Protein AF-A0A378NRQ8-F1 (afdb_monomer_lite)

Foldseek 3Di:
DQDDPVSLVVLVVLLPDDPPDQLPDDDPDDDPVSVVVNVVVVVVVVVSVVVNVVSVVVNVVNVVVVVVVVVVVVVVVVVVVVVVVVVVVVVVVPDPDPPDPDPDDFDPDFDADPVRHTDFTWDQDPNDTDGDDDPPDDWAWDAKDKDWPADWPDWDCGPQVNVVHDIDTDHDDPDDDQQFIKMKMKIFTPDKDKDFAAADDDDQKDWPWKWFQAPVRDTDTDDHPDGHDIGTGGTMMTIIGRNGDDDDDPVRVPPDDDVVVVVVVVVVVVVVVVVVVVVVVVVVVVVVVVVVVVVVVVVVVVVVVVVVVVVVVVVVVVPD

Radius of gyration: 52.32 Å; chains: 1; bounding box: 110×87×156 Å

Secondary structure (DSSP, 8-state):
---SHHHHHHHHHHHH-----PPS---SS--HHHHHHHHHHHHHHHHHHHHHHHHHHHHHHHHHHHHHHHHHHHHHHHHHHHHHHHHHHHHTTSS---------PPP----B-TTSPBPPPEEEETTEEEEPPP------EEEEEEEESS-EEEE-HHHHHHTT----EEE--SS--TT-EEEEEEEEEEEEEEEEE-----SS-EEEEEEEEETTS-EEE--TTSEEEEEEEEEEEEEEEE-------TTTTTSS-HHHHHHHHHHHHHHHHHHHHHHHHHHHHHHHHHHHHHHHHHHHHHHHHHHHHHHHHHHHHT--

Structure (mmCIF, N/CA/C/O backbone):
data_AF-A0A378NRQ8-F1
#
_entry.id   AF-A0A378NRQ8-F1
#
loop_
_atom_site.group_PDB
_atom_site.id
_atom_site.type_symbol
_atom_site.label_atom_id
_atom_site.label_alt_id
_atom_site.label_comp_id
_atom_site.label_asym_id
_atom_site.label_entity_id
_atom_site.label_seq_id
_atom_site.pdbx_PDB_ins_code
_atom_site.Cartn_x
_atom_site.Cartn_y
_atom_sit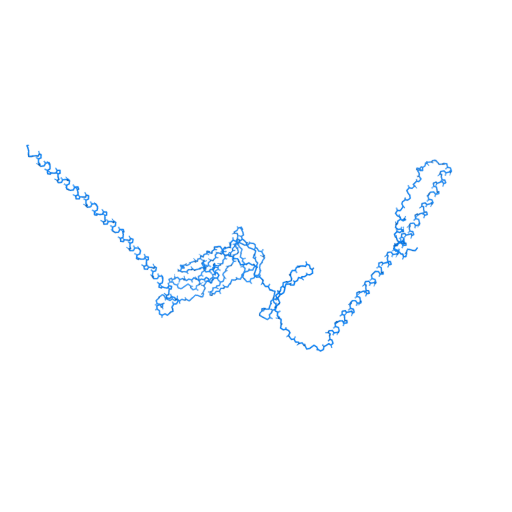e.Cartn_z
_atom_site.occupancy
_atom_site.B_iso_or_equiv
_atom_site.auth_seq_id
_atom_site.auth_comp_id
_atom_site.auth_asym_id
_atom_site.auth_atom_id
_atom_site.pdbx_PDB_model_num
ATOM 1 N N . MET A 1 1 ? -34.496 8.372 49.995 1.00 61.31 1 MET A N 1
ATOM 2 C CA . MET A 1 1 ? -34.261 7.345 48.962 1.00 61.31 1 MET A CA 1
ATOM 3 C C . MET A 1 1 ? -34.396 8.001 47.597 1.00 61.31 1 MET A C 1
ATOM 5 O O . MET A 1 1 ? -35.492 8.394 47.207 1.00 61.31 1 MET A O 1
ATOM 9 N N . ILE A 1 2 ? -33.259 8.240 46.949 1.00 72.69 2 ILE A N 1
ATOM 10 C CA . ILE A 1 2 ? -33.162 8.930 45.658 1.00 72.69 2 ILE A CA 1
ATOM 11 C C . ILE A 1 2 ? -33.489 7.915 44.562 1.00 72.69 2 ILE A C 1
ATOM 13 O O . ILE A 1 2 ? -32.762 6.940 44.399 1.00 72.69 2 ILE A O 1
ATOM 17 N N . ASN A 1 3 ? -34.605 8.123 43.859 1.00 67.19 3 ASN A N 1
ATOM 18 C CA . ASN A 1 3 ? -35.154 7.155 42.900 1.00 67.19 3 ASN A CA 1
ATOM 19 C C . ASN A 1 3 ? -35.335 7.737 41.485 1.00 67.19 3 ASN A C 1
ATOM 21 O O . ASN A 1 3 ? -35.713 7.008 40.573 1.00 67.19 3 ASN A O 1
ATOM 25 N N . THR A 1 4 ? -35.100 9.036 41.292 1.00 76.12 4 THR A N 1
ATOM 26 C CA . THR A 1 4 ? -35.289 9.744 40.017 1.00 76.12 4 THR A CA 1
ATOM 27 C C . THR A 1 4 ? -34.122 10.700 39.771 1.00 76.12 4 THR A C 1
ATOM 29 O O . THR A 1 4 ? -33.437 11.103 40.713 1.00 76.12 4 THR A O 1
ATOM 32 N N . ALA A 1 5 ? -33.914 11.092 38.511 1.00 74.25 5 ALA A N 1
ATOM 33 C CA . ALA A 1 5 ? -32.889 12.069 38.136 1.00 74.25 5 ALA A CA 1
ATOM 34 C C . ALA A 1 5 ? -33.111 13.437 38.810 1.00 74.25 5 ALA A C 1
ATOM 36 O O . ALA A 1 5 ? -32.172 14.016 39.339 1.00 74.25 5 ALA A O 1
ATOM 37 N N . ASN A 1 6 ? -34.362 13.895 38.908 1.00 76.31 6 ASN A N 1
ATOM 38 C CA . ASN A 1 6 ? -34.677 15.159 39.582 1.00 76.31 6 ASN A CA 1
ATOM 39 C C . ASN A 1 6 ? -34.298 15.117 41.074 1.00 76.31 6 ASN A C 1
ATOM 41 O O . ASN A 1 6 ? -33.676 16.046 41.580 1.00 76.31 6 ASN A O 1
ATOM 45 N N . ASN A 1 7 ? -34.570 14.000 41.760 1.00 80.81 7 ASN A N 1
ATOM 46 C CA . ASN A 1 7 ? -34.198 13.834 43.169 1.00 80.81 7 ASN A CA 1
ATOM 47 C C . ASN A 1 7 ? -32.670 13.765 43.364 1.00 80.81 7 ASN A C 1
ATOM 49 O O . ASN A 1 7 ? -32.170 14.051 44.451 1.00 80.81 7 ASN A O 1
ATOM 53 N N . PHE A 1 8 ? -31.928 13.343 42.338 1.00 81.94 8 PHE A N 1
ATOM 54 C CA . PHE A 1 8 ? -30.467 13.312 42.344 1.00 81.94 8 PHE A CA 1
ATOM 55 C C . PHE A 1 8 ? -29.883 14.728 42.239 1.00 81.94 8 PHE A C 1
ATOM 57 O O . PHE A 1 8 ? -29.002 15.086 43.022 1.00 81.94 8 PHE A O 1
ATOM 64 N N . ASP A 1 9 ? -30.420 15.555 41.342 1.00 82.69 9 ASP A N 1
ATOM 65 C CA . ASP A 1 9 ? -29.978 16.941 41.154 1.00 82.69 9 ASP A CA 1
ATOM 66 C C . ASP A 1 9 ? -30.295 17.822 42.373 1.00 82.69 9 ASP A C 1
ATOM 68 O O . ASP A 1 9 ? -29.458 18.618 42.815 1.00 82.69 9 ASP A O 1
ATOM 72 N N . GLU A 1 10 ? -31.467 17.627 42.981 1.00 83.50 10 GLU A N 1
ATOM 73 C CA . GLU A 1 10 ? -31.848 18.280 44.239 1.00 83.50 10 GLU A CA 1
ATOM 74 C C . GLU A 1 10 ? -30.893 17.904 45.381 1.00 83.50 10 GLU A C 1
ATOM 76 O O . GLU A 1 10 ? -30.402 18.774 46.103 1.00 83.50 10 GLU A O 1
ATOM 81 N N . ALA A 1 11 ? -30.553 16.617 45.505 1.00 81.75 11 ALA A N 1
ATOM 82 C CA . ALA A 1 11 ? -29.614 16.134 46.513 1.00 81.75 11 ALA A CA 1
ATOM 83 C C . ALA A 1 11 ? -28.192 16.687 46.311 1.00 81.75 11 ALA A C 1
ATOM 85 O O . ALA A 1 11 ? -27.533 17.064 47.281 1.00 81.75 11 ALA A O 1
ATOM 86 N N . ILE A 1 12 ? -27.721 16.796 45.065 1.00 83.31 12 ILE A N 1
ATOM 87 C CA . ILE A 1 12 ? -26.437 17.445 44.756 1.00 83.31 12 ILE A CA 1
ATOM 88 C C . ILE A 1 12 ? -26.465 18.927 45.132 1.00 83.31 12 ILE A C 1
ATOM 90 O O . ILE A 1 12 ? -25.477 19.443 45.659 1.00 83.31 12 ILE A O 1
ATOM 94 N N . THR A 1 13 ? -27.575 19.613 44.870 1.00 85.75 13 THR A N 1
ATOM 95 C CA . THR A 1 13 ? -27.735 21.035 45.200 1.00 85.75 13 THR A CA 1
ATOM 96 C C . THR A 1 13 ? -27.678 21.247 46.713 1.00 85.75 13 THR A C 1
ATOM 98 O O . THR A 1 13 ? -26.864 22.038 47.186 1.00 85.75 13 THR A O 1
ATOM 101 N N . TYR A 1 14 ? -28.407 20.436 47.483 1.00 84.25 14 TYR A N 1
ATOM 102 C CA . TYR A 1 14 ? -28.354 20.452 48.949 1.00 84.25 14 TYR A CA 1
ATOM 103 C C . TYR A 1 14 ? -26.942 20.182 49.505 1.00 84.25 14 TYR A C 1
ATOM 105 O O . TYR A 1 14 ? -26.505 20.812 50.471 1.00 84.25 14 TYR A O 1
ATOM 113 N N . LEU A 1 15 ? -26.178 19.266 48.895 1.00 82.50 15 LEU A N 1
ATOM 114 C CA . LEU A 1 15 ? -24.794 19.013 49.312 1.00 82.50 15 LEU A CA 1
ATOM 115 C C . LEU A 1 15 ? -23.876 20.216 49.060 1.00 82.50 15 LEU A C 1
ATOM 117 O O . LEU A 1 15 ? -23.009 20.492 49.898 1.00 82.50 15 LEU A O 1
ATOM 121 N N . LYS A 1 16 ? -24.080 20.932 47.947 1.00 83.31 16 LYS A N 1
ATOM 122 C CA . LYS A 1 16 ? -23.299 22.117 47.556 1.00 83.31 16 LYS A CA 1
ATOM 123 C C . LYS A 1 16 ? -23.580 23.337 48.428 1.00 83.31 16 LYS A C 1
ATOM 125 O O . LYS A 1 16 ? -22.669 24.143 48.623 1.00 83.31 16 LYS A O 1
ATOM 130 N N . ASP A 1 17 ? -24.785 23.459 48.978 1.00 81.56 17 ASP A N 1
ATOM 131 C CA . ASP A 1 17 ? -25.131 24.568 49.863 1.00 81.56 17 ASP A CA 1
ATOM 132 C C . ASP A 1 17 ? -24.253 24.544 51.122 1.00 81.56 17 ASP A C 1
ATOM 134 O O . ASP A 1 17 ? -24.315 23.642 51.964 1.00 81.56 17 ASP A O 1
ATOM 138 N N . SER A 1 18 ? -23.367 25.534 51.237 1.00 62.03 18 SER A N 1
ATOM 139 C CA . SER A 1 18 ? -22.426 25.662 52.348 1.00 62.03 18 SER A CA 1
ATOM 140 C C . SER A 1 18 ? -23.024 26.546 53.438 1.00 62.03 18 SER A C 1
ATOM 142 O O . SER A 1 18 ? -23.284 27.732 53.242 1.00 62.03 18 SER A O 1
ATOM 144 N N . ASN A 1 19 ? -23.234 25.973 54.625 1.00 63.28 19 ASN A N 1
ATOM 145 C CA . ASN A 1 19 ? -23.690 26.734 55.782 1.00 63.28 19 ASN A CA 1
ATOM 146 C C . ASN A 1 19 ? -22.481 27.425 56.445 1.00 63.28 19 ASN A C 1
ATOM 148 O O . ASN A 1 19 ? -21.875 26.909 57.384 1.00 63.28 19 ASN A O 1
ATOM 152 N N . ASN A 1 20 ? -22.085 28.584 55.907 1.00 56.78 20 ASN A N 1
ATOM 153 C CA . ASN A 1 20 ? -20.844 29.295 56.263 1.00 56.78 20 ASN A CA 1
ATOM 154 C C . ASN A 1 20 ? -20.896 30.097 57.577 1.00 56.78 20 ASN A C 1
ATOM 156 O O . ASN A 1 20 ? -19.985 30.871 57.867 1.00 56.78 20 ASN A O 1
ATOM 160 N N . LYS A 1 21 ? -21.925 29.924 58.410 1.00 57.69 21 LYS A N 1
ATOM 161 C CA . LYS A 1 21 ? -21.986 30.591 59.717 1.00 57.69 21 LYS A CA 1
ATOM 162 C C . LYS A 1 21 ? -21.135 29.825 60.726 1.00 57.69 21 LYS A C 1
ATOM 164 O O . LYS A 1 21 ? -21.585 28.869 61.352 1.00 57.69 21 LYS A O 1
ATOM 169 N N . TYR A 1 22 ? -19.860 30.179 60.846 1.00 56.47 22 TYR A N 1
ATOM 170 C CA . TYR A 1 22 ? -19.060 29.801 62.012 1.00 56.47 22 TYR A CA 1
ATOM 171 C C . TYR A 1 22 ? -19.410 30.723 63.178 1.00 56.47 22 TYR A C 1
ATOM 173 O O . TYR A 1 22 ? -19.619 31.913 62.941 1.00 56.47 22 TYR A O 1
ATOM 181 N N . PRO A 1 23 ? -19.505 30.207 64.417 1.00 57.88 23 PRO A N 1
ATOM 182 C CA . PRO A 1 23 ? -19.556 31.094 65.565 1.00 57.88 23 PRO A CA 1
ATOM 183 C C . PRO A 1 23 ? -18.301 31.972 65.524 1.00 57.88 23 PRO A C 1
ATOM 185 O O . PRO A 1 23 ? -17.183 31.470 65.368 1.00 57.88 23 PRO A O 1
ATOM 188 N N . ASN A 1 24 ? -18.503 33.288 65.573 1.00 57.09 24 ASN A N 1
ATOM 189 C CA . ASN A 1 24 ? -17.411 34.246 65.649 1.00 57.09 24 ASN A CA 1
ATOM 190 C C . ASN A 1 24 ? -16.616 33.953 66.927 1.00 57.09 24 ASN A C 1
ATOM 192 O O . ASN A 1 24 ? -17.192 33.959 68.007 1.00 57.09 24 ASN A O 1
ATOM 196 N N . THR A 1 25 ? -15.321 33.663 66.763 1.00 60.59 25 THR A N 1
ATOM 197 C CA . THR A 1 25 ? -14.261 33.646 67.791 1.00 60.59 25 THR A CA 1
ATOM 198 C C . THR A 1 25 ? -14.688 33.200 69.196 1.00 60.59 25 THR A C 1
ATOM 200 O O . THR A 1 25 ? -15.165 34.004 69.993 1.00 60.59 25 THR A O 1
ATOM 203 N N . LEU A 1 26 ? -14.418 31.935 69.531 1.00 62.94 26 LEU A N 1
ATOM 204 C CA . LEU A 1 26 ? -14.465 31.436 70.910 1.00 62.94 26 LEU A CA 1
ATOM 205 C C . LEU A 1 26 ? -13.493 32.253 71.780 1.00 62.94 26 LEU A C 1
ATOM 207 O O . LEU A 1 26 ? -12.286 32.243 71.537 1.00 62.94 26 LEU A O 1
ATOM 211 N N . THR A 1 27 ? -14.008 32.976 72.771 1.00 68.00 27 THR A N 1
ATOM 212 C CA . THR A 1 27 ? -13.202 33.734 73.740 1.00 68.00 27 THR A CA 1
ATOM 213 C C . THR A 1 27 ? -12.866 32.866 74.957 1.00 68.00 27 THR A C 1
ATOM 215 O O . THR A 1 27 ? -13.655 32.008 75.341 1.00 68.00 27 THR A O 1
ATOM 218 N N . GLU A 1 28 ? -11.720 33.096 75.618 1.00 67.56 28 GLU A N 1
ATOM 219 C CA . GLU A 1 28 ? -11.302 32.335 76.822 1.00 67.56 28 GLU A CA 1
ATOM 220 C C . GLU A 1 28 ? -12.311 32.403 77.984 1.00 67.56 28 GLU A C 1
ATOM 222 O O . GLU A 1 28 ? -12.313 31.546 78.867 1.00 67.56 28 GLU A O 1
ATOM 227 N N . LYS A 1 29 ? -13.176 33.422 77.996 1.00 70.88 29 LYS A N 1
ATOM 228 C CA . LYS A 1 29 ? -14.312 33.548 78.912 1.00 70.88 29 LYS A CA 1
ATOM 229 C C . LYS A 1 29 ? -15.548 33.930 78.107 1.00 70.88 29 LYS A C 1
ATOM 231 O O . LYS A 1 29 ? -15.498 34.879 77.324 1.00 70.88 29 LYS A O 1
ATOM 236 N N . MET A 1 30 ? -16.634 33.193 78.307 1.00 77.19 30 MET A N 1
ATOM 237 C CA . MET A 1 30 ? -17.924 33.396 77.645 1.00 77.19 30 MET A CA 1
ATOM 238 C C . MET A 1 30 ? -19.009 33.553 78.708 1.00 77.19 30 MET A C 1
ATOM 240 O O . MET A 1 30 ? -18.924 32.942 79.776 1.00 77.19 30 MET A O 1
ATOM 244 N N . ASP A 1 31 ? -20.022 34.366 78.425 1.00 82.12 31 ASP A N 1
ATOM 245 C CA . ASP A 1 31 ? -21.246 34.354 79.216 1.00 82.12 31 ASP A CA 1
ATOM 246 C C . ASP A 1 31 ? -22.087 33.111 78.872 1.00 82.12 31 ASP A C 1
ATOM 248 O O . ASP A 1 31 ? -21.918 32.471 77.828 1.00 82.12 31 ASP A O 1
ATOM 252 N N . SER A 1 32 ? -22.996 32.737 79.773 1.00 83.56 32 SER A N 1
ATOM 253 C CA . SER A 1 32 ? -23.811 31.528 79.605 1.00 83.56 32 SER A CA 1
ATOM 254 C C . SER A 1 32 ? -24.644 31.553 78.318 1.00 83.56 32 SER A C 1
ATOM 256 O O . SER A 1 32 ? -24.880 30.506 77.721 1.00 83.56 32 SER A O 1
ATOM 258 N N . ASN A 1 33 ? -25.062 32.740 77.866 1.00 83.62 33 ASN A N 1
ATOM 259 C CA . ASN A 1 33 ? -25.841 32.899 76.640 1.00 83.62 33 ASN A CA 1
ATOM 260 C C . ASN A 1 33 ? -24.996 32.603 75.395 1.00 83.62 33 ASN A C 1
ATOM 262 O O . ASN A 1 33 ? -25.388 31.746 74.603 1.00 83.62 33 ASN A O 1
ATOM 266 N N . SER A 1 34 ? -23.810 33.209 75.260 1.00 80.00 34 SER A N 1
ATOM 267 C CA . SER A 1 34 ? -22.928 32.955 74.111 1.00 80.00 34 SER A CA 1
ATOM 268 C C . SER A 1 34 ? -22.440 31.508 74.072 1.00 80.00 34 SER A C 1
ATOM 270 O O . SER A 1 34 ? -22.265 30.935 72.993 1.00 80.00 34 SER A O 1
ATOM 272 N N . PHE A 1 35 ? -22.231 30.891 75.241 1.00 82.19 35 PHE A N 1
ATOM 273 C CA . PHE A 1 35 ? -21.878 29.474 75.328 1.00 82.19 35 PHE A CA 1
ATOM 274 C C . PHE A 1 35 ? -23.010 28.576 74.808 1.00 82.19 35 PHE A C 1
ATOM 276 O O . PHE A 1 35 ? -22.774 27.722 73.952 1.00 82.19 35 PHE A O 1
ATOM 283 N N . ASN A 1 36 ? -24.247 28.806 75.260 1.00 84.12 36 ASN A N 1
ATOM 284 C CA . ASN A 1 36 ? -25.412 28.039 74.814 1.00 84.12 36 ASN A CA 1
ATOM 285 C C . ASN A 1 36 ? -25.676 28.209 73.309 1.00 84.12 36 ASN A C 1
ATOM 287 O O . ASN A 1 36 ? -25.964 27.230 72.621 1.00 84.12 36 ASN A O 1
ATOM 291 N N . GLU A 1 37 ? -25.533 29.425 72.777 1.00 83.50 37 GLU A N 1
ATOM 292 C CA . GLU A 1 37 ? -25.664 29.689 71.339 1.00 83.50 37 GLU A CA 1
ATOM 293 C C . GLU A 1 37 ? -24.581 28.983 70.517 1.00 83.50 37 GLU A C 1
ATOM 295 O O . GLU A 1 37 ? -24.871 28.398 69.468 1.00 83.50 37 GLU A O 1
ATOM 300 N N . SER A 1 38 ? -23.341 28.978 71.011 1.00 81.75 38 SER A N 1
ATOM 301 C CA . SER A 1 38 ? -22.235 28.266 70.366 1.00 81.75 38 SER A CA 1
ATOM 302 C C . SER A 1 38 ? -22.474 26.761 70.360 1.00 81.75 38 SER A C 1
ATOM 304 O O . SER A 1 38 ? -22.291 26.120 69.326 1.00 81.75 38 SER A O 1
ATOM 306 N N . MET A 1 39 ? -22.947 26.198 71.476 1.00 83.25 39 MET A N 1
ATOM 307 C CA . MET A 1 39 ? -23.231 24.768 71.572 1.00 83.25 39 MET A CA 1
ATOM 308 C C . MET A 1 39 ? -24.393 24.353 70.664 1.00 83.25 39 MET A C 1
ATOM 310 O O . MET A 1 39 ? -24.272 23.370 69.935 1.00 83.25 39 MET A O 1
ATOM 314 N N . LYS A 1 40 ? -25.468 25.148 70.616 1.00 85.00 40 LYS A N 1
ATOM 315 C CA . LYS A 1 40 ? -26.583 24.934 69.683 1.00 85.00 40 LYS A CA 1
ATOM 316 C C . LYS A 1 40 ? -26.123 24.997 68.224 1.00 85.00 40 LYS A C 1
ATOM 318 O O . LYS A 1 40 ? -26.493 24.155 67.416 1.00 85.00 40 LYS A O 1
ATOM 323 N N . THR A 1 41 ? -25.247 25.948 67.897 1.00 82.81 41 THR A N 1
ATOM 324 C CA . THR A 1 41 ? -24.663 26.058 66.550 1.00 82.81 41 THR A CA 1
ATOM 325 C C . THR A 1 41 ? -23.814 24.834 66.195 1.00 82.81 41 THR A C 1
ATOM 327 O O . THR A 1 41 ? -23.826 24.385 65.048 1.00 82.81 41 THR A O 1
ATOM 330 N N . ILE A 1 42 ? -23.063 24.285 67.155 1.00 83.31 42 ILE A N 1
ATOM 331 C CA . ILE A 1 42 ? -22.292 23.048 66.966 1.00 83.31 42 ILE A CA 1
ATOM 332 C C . ILE A 1 42 ? -23.236 21.863 66.733 1.00 83.31 42 ILE A C 1
ATOM 334 O O . ILE A 1 42 ? -23.008 21.091 65.803 1.00 83.31 42 ILE A O 1
ATOM 338 N N . GLU A 1 43 ? -24.302 21.738 67.524 1.00 85.50 43 GLU A N 1
ATOM 339 C CA . GLU A 1 43 ? -25.311 20.684 67.380 1.00 85.50 43 GLU A CA 1
ATOM 340 C C . GLU A 1 43 ? -25.989 20.727 66.002 1.00 85.50 43 GLU A C 1
ATOM 342 O O . GLU A 1 43 ? -25.996 19.723 65.287 1.00 85.50 43 GLU A O 1
ATOM 347 N N . ASP A 1 44 ? -26.458 21.900 65.572 1.00 85.69 44 ASP A N 1
ATOM 348 C CA . ASP A 1 44 ? -27.084 22.092 64.258 1.00 85.69 44 ASP A CA 1
ATOM 349 C C . ASP A 1 44 ? -26.130 21.713 63.111 1.00 85.69 44 ASP A C 1
ATOM 351 O O . ASP A 1 44 ? -26.536 21.109 62.114 1.00 85.69 44 ASP A O 1
ATOM 355 N N . LYS A 1 45 ? -24.833 22.018 63.255 1.00 82.56 45 LYS A N 1
ATOM 356 C CA . LYS A 1 45 ? -23.806 21.639 62.272 1.00 82.56 45 LYS A CA 1
ATOM 357 C C . LYS A 1 45 ? -23.534 20.145 62.245 1.00 82.56 45 LYS A C 1
ATOM 359 O O . LYS A 1 45 ? -23.365 19.594 61.158 1.00 82.56 45 LYS A O 1
ATOM 364 N N . LEU A 1 46 ? -23.472 19.498 63.406 1.00 85.31 46 LEU A N 1
ATOM 365 C CA . LEU A 1 46 ? -23.305 18.049 63.482 1.00 85.31 46 LEU A CA 1
ATOM 366 C C . LEU A 1 46 ? -24.505 17.347 62.842 1.00 85.31 46 LEU A C 1
ATOM 368 O O . LEU A 1 46 ? -24.308 16.463 62.013 1.00 85.31 46 LEU A O 1
ATOM 372 N N . ASN A 1 47 ? -25.727 17.798 63.130 1.00 87.38 47 ASN A N 1
ATOM 373 C CA . ASN A 1 47 ? -26.942 17.272 62.508 1.00 87.38 47 ASN A CA 1
ATOM 374 C C . ASN A 1 47 ? -26.929 17.452 60.982 1.00 87.38 47 ASN A C 1
ATOM 376 O O . ASN A 1 47 ? -27.157 16.488 60.251 1.00 87.38 47 ASN A O 1
ATOM 380 N N . ASN A 1 48 ? -26.565 18.642 60.490 1.00 86.00 48 ASN A N 1
ATOM 381 C CA . ASN A 1 48 ? -26.418 18.886 59.052 1.00 86.00 48 ASN A CA 1
ATOM 382 C C . ASN A 1 48 ? -25.359 17.964 58.419 1.00 86.00 48 ASN A C 1
ATOM 384 O O . ASN A 1 48 ? -25.582 17.400 57.349 1.00 86.00 48 ASN A O 1
ATOM 388 N N . LEU A 1 49 ? -24.223 17.758 59.094 1.00 85.69 49 LEU A N 1
ATOM 389 C CA . LEU A 1 49 ? -23.178 16.850 58.625 1.00 85.69 49 LEU A CA 1
ATOM 390 C C . LEU A 1 49 ? -23.694 15.409 58.515 1.00 85.69 49 LEU A C 1
ATOM 392 O O . LEU A 1 49 ? -23.461 14.762 57.494 1.00 85.69 49 LEU A O 1
ATOM 396 N N . TYR A 1 50 ? -24.424 14.918 59.520 1.00 89.00 50 TYR A N 1
ATOM 397 C CA . TYR A 1 50 ? -25.030 13.585 59.480 1.00 89.00 50 TYR A CA 1
ATOM 398 C C . TYR A 1 50 ? -26.030 13.438 58.327 1.00 89.00 50 TYR A C 1
ATOM 400 O O . TYR A 1 50 ? -26.005 12.428 57.619 1.00 89.00 50 TYR A O 1
ATOM 408 N N . GLU A 1 51 ? -26.870 14.446 58.084 1.00 86.50 51 GLU A N 1
ATOM 409 C CA . GLU A 1 51 ? -27.794 14.447 56.945 1.00 86.50 51 GLU A CA 1
ATOM 410 C C . GLU A 1 51 ? -27.053 14.417 55.604 1.00 86.50 51 GLU A C 1
ATOM 412 O O . GLU A 1 51 ? -27.389 13.614 54.729 1.00 86.50 51 GLU A O 1
ATOM 417 N N . LYS A 1 52 ? -25.996 15.223 55.448 1.00 87.06 52 LYS A N 1
ATOM 418 C CA . LYS A 1 52 ? -25.172 15.234 54.231 1.00 87.06 52 LYS A CA 1
ATOM 419 C C . LYS A 1 52 ? -24.462 13.902 53.991 1.00 87.06 52 LYS A C 1
ATOM 421 O O . LYS A 1 52 ? -24.417 13.445 52.847 1.00 87.06 52 LYS A O 1
ATOM 426 N N . ILE A 1 53 ? -23.948 13.252 55.037 1.00 88.88 53 ILE A N 1
ATOM 427 C CA . ILE A 1 53 ? -23.355 11.907 54.931 1.00 88.88 53 ILE A CA 1
ATOM 428 C C . ILE A 1 53 ? -24.407 10.917 54.423 1.00 88.88 53 ILE A C 1
ATOM 430 O O . ILE A 1 53 ? -24.178 10.243 53.419 1.00 88.88 53 ILE A O 1
ATOM 434 N N . ARG A 1 54 ? -25.593 10.901 55.041 1.00 88.25 54 ARG A N 1
ATOM 435 C CA . ARG A 1 54 ? -26.694 10.015 54.642 1.00 88.25 54 ARG A CA 1
ATOM 436 C C . ARG A 1 54 ? -27.118 10.226 53.185 1.00 88.25 54 ARG A C 1
ATOM 438 O O . ARG A 1 54 ? -27.307 9.259 52.452 1.00 88.25 54 ARG A O 1
ATOM 445 N N . ILE A 1 55 ? -27.252 11.478 52.747 1.00 88.88 55 ILE A N 1
ATOM 446 C CA . ILE A 1 55 ? -27.605 11.807 51.356 1.00 88.88 55 ILE A CA 1
ATOM 447 C C . ILE A 1 55 ? -26.503 11.357 50.391 1.00 88.88 55 ILE A C 1
ATOM 449 O O . ILE A 1 55 ? -26.799 10.828 49.321 1.00 88.88 55 ILE A O 1
ATOM 453 N N . THR A 1 56 ? -25.234 11.508 50.774 1.00 88.00 56 THR A N 1
ATOM 454 C CA . THR A 1 56 ? -24.092 11.058 49.964 1.00 88.00 56 THR A CA 1
ATOM 455 C C . THR A 1 56 ? -24.081 9.536 49.790 1.00 88.00 56 THR A C 1
ATOM 457 O O . THR A 1 56 ? -23.815 9.038 48.693 1.00 88.00 56 THR A O 1
ATOM 460 N N . GLU A 1 57 ? -24.412 8.780 50.837 1.00 89.12 57 GLU A N 1
ATOM 461 C CA . GLU A 1 57 ? -24.557 7.322 50.757 1.00 89.12 57 GLU A CA 1
ATOM 462 C C . GLU A 1 57 ? -25.708 6.907 49.828 1.00 89.12 57 GLU A C 1
ATOM 464 O O . GLU A 1 57 ? -25.530 6.031 48.973 1.00 89.12 57 GLU A O 1
ATOM 469 N N . ASP A 1 58 ? -26.860 7.577 49.939 1.00 88.06 58 ASP A N 1
ATOM 470 C CA . ASP A 1 58 ? -28.014 7.365 49.058 1.00 88.06 58 ASP A CA 1
ATOM 471 C C . ASP A 1 58 ? -27.663 7.670 47.586 1.00 88.06 58 ASP A C 1
ATOM 473 O O . ASP A 1 58 ? -28.010 6.885 46.697 1.00 88.06 58 ASP A O 1
ATOM 477 N N . LEU A 1 59 ? -26.923 8.755 47.316 1.00 89.00 59 LEU A N 1
ATOM 478 C CA . LEU A 1 59 ? -26.440 9.112 45.974 1.00 89.00 59 LEU A CA 1
ATOM 479 C C . LEU A 1 59 ? -25.505 8.044 45.402 1.00 89.00 59 LEU A C 1
ATOM 481 O O . LEU A 1 59 ? -25.670 7.619 44.258 1.00 89.00 59 LEU A O 1
ATOM 485 N N . ASN A 1 60 ? -24.545 7.570 46.199 1.00 89.25 60 ASN A N 1
ATOM 486 C CA . ASN A 1 60 ? -23.618 6.519 45.778 1.00 89.25 60 ASN A CA 1
ATOM 487 C C . ASN A 1 60 ? -24.372 5.230 45.411 1.00 89.25 60 ASN A C 1
ATOM 489 O O . ASN A 1 60 ? -24.100 4.602 44.382 1.00 89.25 60 ASN A O 1
ATOM 493 N N . LYS A 1 61 ? -25.369 4.854 46.219 1.00 90.00 61 LYS A N 1
ATOM 494 C CA . LYS A 1 61 ? -26.222 3.693 45.949 1.00 90.00 61 LYS A CA 1
ATOM 495 C C . LYS A 1 61 ? -27.021 3.859 44.654 1.00 90.00 61 LYS A C 1
ATOM 497 O O . LYS A 1 61 ? -27.058 2.925 43.851 1.00 90.00 61 LYS A O 1
ATOM 502 N N . TYR A 1 62 ? -27.614 5.031 44.427 1.00 89.81 62 TYR A N 1
ATOM 503 C CA . TYR A 1 62 ? -28.338 5.336 43.191 1.00 89.81 62 TYR A CA 1
ATOM 504 C C . TYR A 1 62 ? -27.426 5.252 41.958 1.00 89.81 62 TYR A C 1
ATOM 506 O O . TYR A 1 62 ? -27.757 4.541 41.010 1.00 89.81 62 TYR A O 1
ATOM 514 N N . CYS A 1 63 ? -26.243 5.878 41.994 1.00 88.44 63 CYS A N 1
ATOM 515 C CA . CYS A 1 63 ? -25.273 5.836 40.893 1.00 88.44 63 CYS A CA 1
ATOM 516 C C . CYS A 1 63 ? -24.881 4.405 40.513 1.00 88.44 63 CYS A C 1
ATOM 518 O O . CYS A 1 63 ? -24.882 4.051 39.333 1.00 88.44 63 CYS A O 1
ATOM 520 N N . LYS A 1 64 ? -24.571 3.563 41.507 1.00 91.81 64 LYS A N 1
ATOM 521 C CA . LYS A 1 64 ? -24.221 2.156 41.266 1.00 91.81 64 LYS A CA 1
ATOM 522 C C . LYS A 1 64 ? -25.358 1.402 40.585 1.00 91.81 64 LYS A C 1
ATOM 524 O O . LYS A 1 64 ? -25.119 0.708 39.600 1.00 91.81 64 LYS A O 1
ATOM 529 N N . ASN A 1 65 ? -26.583 1.564 41.081 1.00 91.44 65 ASN A N 1
ATOM 530 C CA . ASN A 1 65 ? -27.751 0.907 40.501 1.00 91.44 65 ASN A CA 1
ATOM 531 C C . ASN A 1 65 ? -28.006 1.374 39.065 1.00 91.44 65 ASN A C 1
ATOM 533 O O . ASN A 1 65 ? -28.184 0.538 38.183 1.00 91.44 65 ASN A O 1
ATOM 537 N N . TYR A 1 66 ? -27.939 2.682 38.816 1.00 90.69 66 TYR A N 1
ATOM 538 C CA . TYR A 1 66 ? -28.127 3.250 37.484 1.00 90.69 66 TYR A CA 1
ATOM 539 C C . TYR A 1 66 ? -27.112 2.696 36.474 1.00 90.69 66 TYR A C 1
ATOM 541 O O . TYR A 1 66 ? -27.492 2.255 35.391 1.00 90.69 66 TYR A O 1
ATOM 549 N N . ILE A 1 67 ? -25.825 2.644 36.838 1.00 92.19 67 ILE A N 1
ATOM 550 C CA . ILE A 1 67 ? -24.779 2.081 35.970 1.00 92.19 67 ILE A CA 1
ATOM 551 C C . ILE A 1 67 ? -25.053 0.600 35.675 1.00 92.19 67 ILE A C 1
ATOM 553 O O . ILE A 1 67 ? -24.962 0.178 34.521 1.00 92.19 67 ILE A O 1
ATOM 557 N N . ILE A 1 68 ? -25.422 -0.188 36.690 1.00 94.44 68 ILE A N 1
ATOM 558 C CA . ILE A 1 68 ? -25.744 -1.613 36.518 1.00 94.44 68 ILE A CA 1
ATOM 559 C C . ILE A 1 68 ? -26.932 -1.800 35.565 1.00 94.44 68 ILE A C 1
ATOM 561 O O . ILE A 1 68 ? -26.887 -2.676 34.699 1.00 94.44 68 ILE A O 1
ATOM 565 N N . GLU A 1 69 ? -27.983 -0.987 35.685 1.00 93.88 69 GLU A N 1
ATOM 566 C CA . GLU A 1 69 ? -29.129 -1.053 34.774 1.00 93.88 69 GLU A CA 1
ATOM 567 C C . GLU A 1 69 ? -28.750 -0.695 33.336 1.00 93.88 69 GLU A C 1
ATOM 569 O O . GLU A 1 69 ? -29.136 -1.411 32.410 1.00 93.88 69 GLU A O 1
ATOM 574 N N . GLN A 1 70 ? -27.933 0.343 33.135 1.00 93.69 70 GLN A N 1
ATOM 575 C CA . GLN A 1 70 ? -27.452 0.714 31.802 1.00 93.69 70 GLN A CA 1
ATOM 576 C C . GLN A 1 70 ? -26.623 -0.402 31.157 1.00 93.69 70 GLN A C 1
ATOM 578 O O . GLN A 1 70 ? -26.822 -0.717 29.981 1.00 93.69 70 GLN A O 1
ATOM 583 N N . ILE A 1 71 ? -25.743 -1.055 31.925 1.00 93.50 71 ILE A N 1
ATOM 584 C CA . ILE A 1 71 ? -24.967 -2.207 31.444 1.00 93.50 71 ILE A CA 1
ATOM 585 C C . ILE A 1 71 ? -25.905 -3.343 31.020 1.00 93.50 71 ILE A C 1
ATOM 587 O O . ILE A 1 71 ? -25.772 -3.857 29.910 1.00 93.50 71 ILE A O 1
ATOM 591 N N . ARG A 1 72 ? -26.898 -3.693 31.848 1.00 94.81 72 ARG A N 1
ATOM 592 C CA . ARG A 1 72 ? -27.871 -4.754 31.533 1.00 94.81 72 ARG A CA 1
ATOM 593 C C . ARG A 1 72 ? -28.696 -4.445 30.284 1.00 94.81 72 ARG A C 1
ATOM 595 O O . ARG A 1 72 ? -28.930 -5.335 29.468 1.00 94.81 72 ARG A O 1
ATOM 602 N N . LEU A 1 73 ? -29.121 -3.193 30.110 1.00 95.31 73 LEU A N 1
ATOM 603 C CA . LEU A 1 73 ? -29.841 -2.758 28.910 1.00 95.31 73 LEU A CA 1
ATOM 604 C C . LEU A 1 73 ? -28.976 -2.907 27.655 1.00 95.31 73 LEU A C 1
ATOM 606 O O . LEU A 1 73 ? -29.451 -3.425 26.643 1.00 95.31 73 LEU A O 1
ATOM 610 N N . LYS A 1 74 ? -27.702 -2.505 27.720 1.00 94.69 74 LYS A N 1
ATOM 611 C CA . LYS A 1 74 ? -26.764 -2.661 26.601 1.00 94.69 74 LYS A CA 1
ATOM 612 C C . LYS A 1 74 ? -26.478 -4.123 26.290 1.00 94.69 74 LYS A C 1
ATOM 614 O O . LYS A 1 74 ? -26.517 -4.503 25.124 1.00 94.69 74 LYS A O 1
ATOM 619 N N . GLU A 1 75 ? -26.269 -4.954 27.305 1.00 95.12 75 GLU A N 1
ATOM 620 C CA . GLU A 1 75 ? -26.078 -6.396 27.133 1.00 95.12 75 GLU A CA 1
ATOM 621 C C . GLU A 1 75 ? -27.279 -7.043 26.424 1.00 95.12 75 GLU A C 1
ATOM 623 O O . GLU A 1 75 ? -27.106 -7.825 25.486 1.00 95.12 75 GLU A O 1
ATOM 628 N N . LYS A 1 76 ? -28.504 -6.666 26.813 1.00 95.75 76 LYS A N 1
ATOM 629 C CA . LYS A 1 76 ? -29.729 -7.126 26.149 1.00 95.75 76 LYS A CA 1
ATOM 630 C C . LYS A 1 76 ? -29.777 -6.692 24.680 1.00 95.75 76 LYS A C 1
ATOM 632 O O . LYS A 1 76 ? -30.042 -7.528 23.821 1.00 95.75 76 LYS A O 1
ATOM 637 N N . GLN A 1 77 ? -29.457 -5.430 24.384 1.00 93.50 77 GLN A N 1
ATOM 638 C CA . GLN A 1 77 ? -29.390 -4.922 23.006 1.00 93.50 77 GLN A CA 1
ATOM 639 C C . GLN A 1 77 ? -28.368 -5.695 22.159 1.00 93.50 77 GLN A C 1
ATOM 641 O O . GLN A 1 77 ? -28.660 -6.042 21.016 1.00 93.50 77 GLN A O 1
ATOM 646 N N . PHE A 1 78 ? -27.191 -6.012 22.710 1.00 92.12 78 PHE A N 1
ATOM 647 C CA . PHE A 1 78 ? -26.184 -6.814 22.009 1.00 92.12 78 PHE A CA 1
ATOM 648 C C . PHE A 1 78 ? -26.678 -8.228 21.709 1.00 92.12 78 PHE A C 1
ATOM 650 O O . PHE A 1 78 ? -26.546 -8.688 20.576 1.00 92.12 78 PHE A O 1
ATOM 657 N N . LYS A 1 79 ? -27.297 -8.897 22.687 1.00 94.50 79 LYS A N 1
ATOM 658 C CA . LYS A 1 79 ? -27.868 -10.240 22.502 1.00 94.50 79 LYS A CA 1
ATOM 659 C C . LYS A 1 79 ? -28.971 -10.258 21.442 1.00 94.50 79 LYS A C 1
ATOM 661 O O . LYS A 1 79 ? -29.003 -11.161 20.613 1.00 94.50 79 LYS A O 1
ATOM 666 N N . GLU A 1 80 ? -29.841 -9.250 21.420 1.00 93.38 80 GLU A N 1
ATOM 667 C CA . GLU A 1 80 ? -30.877 -9.116 20.387 1.00 93.38 80 GLU A CA 1
ATOM 668 C C . GLU A 1 80 ? -30.272 -8.925 18.990 1.00 93.38 80 GLU A C 1
ATOM 670 O O . GLU A 1 80 ? -30.709 -9.568 18.037 1.00 93.38 80 GLU A O 1
ATOM 675 N N . LYS A 1 81 ? -29.237 -8.085 18.858 1.00 92.56 81 LYS A N 1
ATOM 676 C CA . LYS A 1 81 ? -28.542 -7.874 17.579 1.00 92.56 81 LYS A CA 1
ATOM 677 C C . LYS A 1 81 ? -27.812 -9.128 17.101 1.00 92.56 81 LYS A C 1
ATOM 679 O O . LYS A 1 81 ? -27.906 -9.444 15.920 1.00 92.56 81 LYS A O 1
ATOM 684 N N . LEU A 1 82 ? -27.147 -9.855 17.999 1.00 92.69 82 LEU A N 1
ATOM 685 C CA . LEU A 1 82 ? -26.508 -11.134 17.677 1.00 92.69 82 LEU A CA 1
ATOM 686 C C . LEU A 1 82 ? -27.526 -12.154 17.169 1.00 92.69 82 LEU A C 1
ATOM 688 O O . LEU A 1 82 ? -27.315 -12.734 16.112 1.00 92.69 82 LEU A O 1
ATOM 692 N N . LYS A 1 83 ? -28.676 -12.281 17.839 1.00 92.50 83 LYS A N 1
ATOM 693 C CA . LYS A 1 83 ? -29.750 -13.176 17.393 1.00 92.50 83 LYS A CA 1
ATOM 694 C C . LYS A 1 83 ? -30.277 -12.817 16.000 1.00 92.50 83 LYS A C 1
ATOM 696 O O . LYS A 1 83 ? -30.594 -13.700 15.214 1.00 92.50 83 LYS A O 1
ATOM 701 N N . ILE A 1 84 ? -30.380 -11.525 15.676 1.00 89.44 84 ILE A N 1
ATOM 702 C CA . ILE A 1 84 ? -30.762 -11.087 14.323 1.00 89.44 84 ILE A CA 1
ATOM 703 C C . ILE A 1 84 ? -29.709 -11.526 13.297 1.00 89.44 84 ILE A C 1
ATOM 705 O O . ILE A 1 84 ? -30.079 -12.005 12.231 1.00 89.44 84 ILE A O 1
ATOM 709 N N . ILE A 1 85 ? -28.420 -11.386 13.617 1.00 83.88 85 ILE A N 1
ATOM 710 C CA . ILE A 1 85 ? -27.323 -11.823 12.741 1.00 83.88 85 ILE A CA 1
ATOM 711 C C . ILE A 1 85 ? -27.360 -13.343 12.540 1.00 83.88 85 ILE A C 1
ATOM 713 O O . ILE A 1 85 ? -27.226 -13.798 11.410 1.00 83.88 85 ILE A O 1
ATOM 717 N N . GLU A 1 86 ? -27.576 -14.116 13.604 1.00 85.12 86 GLU A N 1
ATOM 718 C CA . GLU A 1 86 ? -27.705 -15.578 13.540 1.00 85.12 86 GLU A CA 1
ATOM 719 C C . GLU A 1 86 ? -28.905 -15.995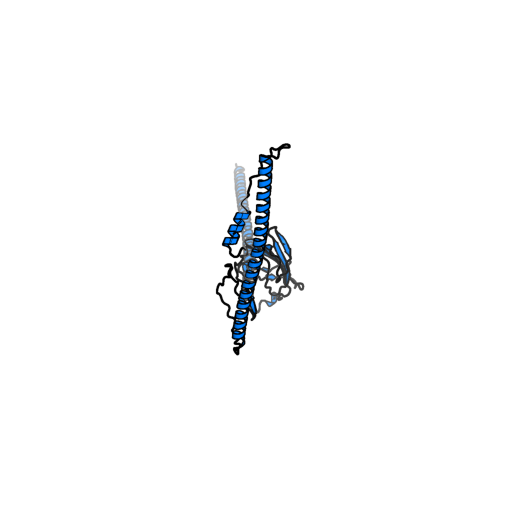 12.685 1.00 85.12 86 GLU A C 1
ATOM 721 O O . GLU A 1 86 ? -28.742 -16.765 11.747 1.00 85.12 86 GLU A O 1
ATOM 726 N N . ASN A 1 87 ? -30.078 -15.397 12.908 1.00 83.69 87 ASN A N 1
ATOM 727 C CA . ASN A 1 87 ? -31.264 -15.670 12.095 1.00 83.69 87 ASN A CA 1
ATOM 728 C C . ASN A 1 87 ? -31.046 -15.338 10.610 1.00 83.69 87 ASN A C 1
ATOM 730 O O . ASN A 1 87 ? -31.503 -16.079 9.745 1.00 83.69 87 ASN A O 1
ATOM 734 N N . LEU A 1 88 ? -30.376 -14.219 10.304 1.00 81.75 88 LEU A N 1
ATOM 735 C CA . LEU A 1 88 ? -30.035 -13.865 8.925 1.00 81.75 88 LEU A CA 1
ATOM 736 C C . LEU A 1 88 ? -29.055 -14.879 8.336 1.00 81.75 88 LEU A C 1
ATOM 738 O O . LEU A 1 88 ? -29.261 -15.342 7.221 1.00 81.75 88 LEU A O 1
ATOM 742 N N . ARG A 1 89 ? -28.013 -15.258 9.083 1.00 77.88 89 ARG A N 1
ATOM 743 C CA . ARG A 1 89 ? -27.058 -16.284 8.659 1.00 77.88 89 ARG A CA 1
ATOM 744 C C . ARG A 1 89 ? -27.770 -17.591 8.331 1.00 77.88 89 ARG A C 1
ATOM 746 O O . ARG A 1 89 ? -27.504 -18.140 7.270 1.00 77.88 89 ARG A O 1
ATOM 753 N N . ASP A 1 90 ? -28.657 -18.067 9.197 1.00 75.00 90 ASP A N 1
ATOM 754 C CA . ASP A 1 90 ? -29.373 -19.330 9.000 1.00 75.00 90 ASP A CA 1
ATOM 755 C C . ASP A 1 90 ? -30.311 -19.250 7.782 1.00 75.00 90 ASP A C 1
ATOM 757 O O . ASP A 1 90 ? -30.304 -20.149 6.943 1.00 75.00 90 ASP A O 1
ATOM 761 N N . GLN A 1 91 ? -31.006 -18.119 7.582 1.00 70.88 91 GLN A N 1
ATOM 762 C CA . GLN A 1 91 ? -31.763 -17.855 6.346 1.00 70.88 91 GLN A CA 1
ATOM 763 C C . GLN A 1 91 ? -30.886 -17.923 5.091 1.00 70.88 91 GLN A C 1
ATOM 765 O O . GLN A 1 91 ? -31.313 -18.449 4.066 1.00 70.88 91 GLN A O 1
ATOM 770 N N . PHE A 1 92 ? -29.657 -17.410 5.169 1.00 65.44 92 PHE A N 1
ATOM 771 C CA . PHE A 1 92 ? -28.673 -17.510 4.096 1.00 65.44 92 PHE A CA 1
ATOM 772 C C . PHE A 1 92 ? -27.906 -18.837 4.089 1.00 65.44 92 PHE A C 1
ATOM 774 O O . PHE A 1 92 ? -27.020 -18.976 3.258 1.00 65.44 92 PHE A O 1
ATOM 781 N N . SER A 1 93 ? -28.186 -19.795 4.971 1.00 61.84 93 SER A N 1
ATOM 782 C CA . SER A 1 93 ? -27.520 -21.107 4.998 1.00 61.84 93 SER A CA 1
ATOM 783 C C . SER A 1 93 ? -28.414 -22.212 4.430 1.00 61.84 93 SER A C 1
ATOM 785 O O . SER A 1 93 ? -27.898 -23.144 3.821 1.00 61.84 93 SER A O 1
ATOM 787 N N . ASP A 1 94 ? -29.736 -22.080 4.586 1.00 55.16 94 ASP A N 1
ATOM 788 C CA . ASP A 1 94 ? -30.734 -23.117 4.265 1.00 55.16 94 ASP A CA 1
ATOM 789 C C . ASP A 1 94 ? -31.256 -23.109 2.818 1.00 55.16 94 ASP A C 1
ATOM 791 O O . ASP A 1 94 ? -32.121 -23.910 2.461 1.00 55.16 94 ASP A O 1
ATOM 795 N N . VAL A 1 95 ? -30.746 -22.238 1.947 1.00 59.91 95 VAL A N 1
ATOM 796 C CA . VAL A 1 95 ? -31.053 -22.326 0.515 1.00 59.91 95 VAL A CA 1
ATOM 797 C C . VAL A 1 95 ? -30.000 -23.223 -0.119 1.00 59.91 95 VAL A C 1
ATOM 799 O O . VAL A 1 95 ? -28.811 -22.964 0.028 1.00 59.91 95 VAL A O 1
ATOM 802 N N . GLU A 1 96 ? -30.410 -24.282 -0.815 1.00 56.69 96 GLU A N 1
ATOM 803 C CA . GLU A 1 96 ? -29.546 -25.040 -1.722 1.00 56.69 96 GLU A CA 1
ATOM 804 C C . GLU A 1 96 ? -28.902 -24.062 -2.719 1.00 56.69 96 GLU A C 1
ATOM 806 O O . GLU A 1 96 ? -29.482 -23.719 -3.750 1.00 56.69 96 GLU A O 1
ATOM 811 N N . TYR A 1 97 ? -27.724 -23.528 -2.391 1.00 56.50 97 TYR A N 1
ATOM 812 C CA . TYR A 1 97 ? -27.047 -22.596 -3.275 1.00 56.50 97 TYR A CA 1
ATOM 813 C C . TYR A 1 97 ? -26.552 -23.374 -4.480 1.00 56.50 97 TYR A C 1
ATOM 815 O O . TYR A 1 97 ? -25.592 -24.140 -4.415 1.00 56.50 97 TYR A O 1
ATOM 823 N N . ILE A 1 98 ? -27.184 -23.102 -5.615 1.00 55.41 98 ILE A N 1
ATOM 824 C CA . ILE A 1 98 ? -26.522 -23.191 -6.905 1.00 55.41 98 ILE A CA 1
ATOM 825 C C . ILE A 1 98 ? -25.358 -22.203 -6.809 1.00 55.41 98 ILE A C 1
ATOM 827 O O . ILE A 1 98 ? -25.541 -20.997 -6.951 1.00 55.41 98 ILE A O 1
ATOM 831 N N . SER A 1 99 ? -24.163 -22.693 -6.489 1.00 52.56 99 SER A N 1
ATOM 832 C CA . SER A 1 99 ? -22.941 -21.913 -6.618 1.00 52.56 99 SER A CA 1
ATOM 833 C C . SER A 1 99 ? -22.726 -21.659 -8.107 1.00 52.56 99 SER A C 1
ATOM 835 O O . SER A 1 99 ? -22.169 -22.495 -8.819 1.00 52.56 99 SER A O 1
ATOM 837 N N . TYR A 1 100 ? -23.226 -20.537 -8.611 1.00 51.62 100 TYR A N 1
ATOM 838 C CA . TYR A 1 100 ? -22.827 -20.041 -9.915 1.00 51.62 100 TYR A CA 1
ATOM 839 C C . TYR A 1 100 ? -21.549 -19.234 -9.716 1.00 51.62 100 TYR A C 1
ATOM 841 O O . TYR A 1 100 ? -21.505 -18.287 -8.931 1.00 51.62 100 TYR A O 1
ATOM 849 N N . ASN A 1 101 ? -20.489 -19.629 -10.416 1.00 57.47 101 ASN A N 1
ATOM 850 C CA . ASN A 1 101 ? -19.316 -18.782 -10.550 1.00 57.47 101 ASN A CA 1
ATOM 851 C C . ASN A 1 101 ? -19.767 -17.497 -11.244 1.00 57.47 101 ASN A C 1
ATOM 853 O O . ASN A 1 101 ? -20.035 -17.503 -12.445 1.00 57.47 101 ASN A O 1
ATOM 857 N N . VAL A 1 102 ? -19.891 -16.413 -10.481 1.00 62.00 102 VAL A N 1
ATOM 858 C CA . VAL A 1 102 ? -20.053 -15.080 -11.052 1.00 62.00 102 VAL A CA 1
ATOM 859 C C . VAL A 1 102 ? -18.686 -14.693 -11.608 1.00 62.00 102 VAL A C 1
ATOM 861 O O . VAL A 1 102 ? -17.726 -14.644 -10.835 1.00 62.00 102 VAL A O 1
ATOM 864 N N . PRO A 1 103 ? -18.548 -14.467 -12.924 1.00 64.12 103 PRO A N 1
ATOM 865 C CA . PRO A 1 103 ? -17.317 -13.907 -13.450 1.00 64.12 103 PRO A CA 1
ATOM 866 C C . PRO A 1 103 ? -17.117 -12.532 -12.807 1.00 64.12 103 PRO A C 1
ATOM 868 O O . PRO A 1 103 ? -18.010 -11.689 -12.840 1.00 64.12 103 PRO A O 1
ATOM 871 N N . PHE A 1 104 ? -15.968 -12.324 -12.165 1.00 62.34 104 PHE A N 1
ATOM 872 C CA . PHE A 1 104 ? -15.623 -11.017 -11.620 1.00 62.34 104 PHE A CA 1
ATOM 873 C C . PHE A 1 104 ? -15.431 -10.040 -12.781 1.00 62.34 104 PHE A C 1
ATOM 875 O O . PHE A 1 104 ? -14.455 -10.138 -13.523 1.00 62.34 104 PHE A O 1
ATOM 882 N N . GLU A 1 105 ? -16.365 -9.109 -12.938 1.00 65.31 105 GLU A N 1
ATOM 883 C CA . GLU A 1 105 ? -16.225 -7.972 -13.841 1.00 65.31 105 GLU A CA 1
ATOM 884 C C . GLU A 1 105 ? -15.568 -6.819 -13.076 1.00 65.31 105 GLU A C 1
ATOM 886 O O . GLU A 1 105 ? -15.945 -6.508 -11.942 1.00 65.31 105 GLU A O 1
ATOM 891 N N . ALA A 1 106 ? -14.543 -6.205 -13.670 1.00 61.09 106 ALA A N 1
ATOM 892 C CA . ALA A 1 106 ? -13.926 -5.017 -13.097 1.00 61.09 106 ALA A CA 1
ATOM 893 C C . ALA A 1 106 ? -14.936 -3.860 -13.157 1.00 61.09 106 ALA A C 1
ATOM 895 O O . ALA A 1 106 ? -15.417 -3.512 -14.232 1.00 61.09 106 ALA A O 1
ATOM 896 N N . SER A 1 107 ? -15.264 -3.275 -12.004 1.00 65.75 107 SER A N 1
ATOM 897 C CA . SER A 1 107 ? -16.101 -2.075 -11.931 1.00 65.75 107 SER A CA 1
ATOM 898 C C . SER A 1 107 ? -15.220 -0.824 -11.984 1.00 65.75 107 SER A C 1
ATOM 900 O O . SER A 1 107 ? -14.223 -0.708 -11.264 1.00 65.75 107 SER A O 1
ATOM 902 N N . GLU A 1 108 ? -15.600 0.124 -12.840 1.00 66.19 108 GLU A N 1
ATOM 903 C CA . GLU A 1 108 ? -14.992 1.459 -12.931 1.00 66.19 108 GLU A CA 1
ATOM 904 C C . GLU A 1 108 ? -15.637 2.465 -11.959 1.00 66.19 108 GLU A C 1
ATOM 906 O O . GLU A 1 108 ? -15.244 3.632 -11.911 1.00 66.19 108 GLU A O 1
ATOM 911 N N . ASP A 1 109 ? -16.611 2.031 -11.154 1.00 72.31 109 ASP A N 1
ATOM 912 C CA . ASP A 1 109 ? -17.343 2.922 -10.262 1.00 72.31 109 ASP A CA 1
ATOM 913 C C . ASP A 1 109 ? -16.442 3.448 -9.138 1.00 72.31 109 ASP A C 1
ATOM 915 O O . ASP A 1 109 ? -15.687 2.710 -8.500 1.00 72.31 109 ASP A O 1
ATOM 919 N N . VAL A 1 110 ? -16.540 4.750 -8.861 1.00 71.31 110 VAL A N 1
ATOM 920 C CA . VAL A 1 110 ? -15.799 5.402 -7.775 1.00 71.31 110 VAL A CA 1
ATOM 921 C C . VAL A 1 110 ? -16.584 5.250 -6.477 1.00 71.31 110 VAL A C 1
ATOM 923 O O . VAL A 1 110 ? -17.499 6.026 -6.186 1.00 71.31 110 VAL A O 1
ATOM 926 N N . ILE A 1 111 ? -16.212 4.254 -5.675 1.00 79.31 111 ILE A N 1
ATOM 927 C CA . ILE A 1 111 ? -16.820 4.001 -4.366 1.00 79.31 111 ILE A CA 1
ATOM 928 C C . ILE A 1 111 ? -16.052 4.782 -3.295 1.00 79.31 111 ILE A C 1
ATOM 930 O O . ILE A 1 111 ? -14.821 4.796 -3.269 1.00 79.31 111 ILE A O 1
ATOM 934 N N . LYS A 1 112 ? -16.782 5.447 -2.397 1.00 81.88 112 LYS A N 1
ATOM 935 C CA . LYS A 1 112 ? -16.206 6.178 -1.263 1.00 81.88 112 LYS A CA 1
ATOM 936 C C . LYS A 1 112 ? -16.497 5.445 0.037 1.00 81.88 112 LYS A C 1
ATOM 938 O O . LYS A 1 112 ? -17.617 4.981 0.244 1.00 81.88 112 LYS A O 1
ATOM 943 N N . ASP A 1 113 ? -15.497 5.369 0.902 1.00 80.50 113 ASP A N 1
ATOM 944 C CA . ASP A 1 113 ? -15.653 4.888 2.268 1.00 80.50 113 ASP A CA 1
ATOM 945 C C . ASP A 1 113 ? -16.410 5.932 3.118 1.00 80.50 113 ASP A C 1
ATOM 947 O O . ASP A 1 113 ? -16.646 7.072 2.701 1.00 80.50 113 ASP A O 1
ATOM 951 N N . ARG A 1 114 ? -16.831 5.550 4.327 1.00 79.62 114 ARG A N 1
ATOM 952 C CA . ARG A 1 114 ? -17.622 6.379 5.251 1.00 79.62 114 ARG A CA 1
ATOM 953 C C . ARG A 1 114 ? -16.907 7.671 5.655 1.00 79.62 114 ARG A C 1
ATOM 955 O O . ARG A 1 114 ? -17.563 8.634 6.043 1.00 79.62 114 ARG A O 1
ATOM 962 N N . ASP A 1 115 ? -15.581 7.679 5.600 1.00 78.94 115 ASP A N 1
ATOM 963 C CA . ASP A 1 115 ? -14.740 8.851 5.856 1.00 78.94 115 ASP A CA 1
ATOM 964 C C . ASP A 1 115 ? -14.572 9.764 4.622 1.00 78.94 115 ASP A C 1
ATOM 966 O O . ASP A 1 115 ? -13.962 10.828 4.716 1.00 78.94 115 ASP A O 1
ATOM 970 N N . GLY A 1 116 ? -15.146 9.382 3.477 1.00 76.06 116 GLY A N 1
ATOM 971 C CA . GLY A 1 116 ? -15.064 10.105 2.212 1.00 76.06 116 GLY A CA 1
ATOM 972 C C . GLY A 1 116 ? -13.825 9.778 1.375 1.00 76.06 116 GLY A C 1
ATOM 973 O O . GLY A 1 116 ? -13.696 10.327 0.275 1.00 76.06 116 GLY A O 1
ATOM 974 N N . SER A 1 117 ? -12.936 8.899 1.849 1.00 80.50 117 SER A N 1
ATOM 975 C CA . SER A 1 117 ? -11.790 8.419 1.076 1.00 80.50 117 SER A CA 1
ATOM 976 C C . SER A 1 117 ? -12.248 7.514 -0.073 1.00 80.50 117 SER A C 1
ATOM 978 O O . SER A 1 117 ? -13.248 6.805 0.026 1.00 80.50 117 SER A O 1
ATOM 980 N N . ILE A 1 118 ? -11.559 7.577 -1.214 1.00 80.19 118 ILE A N 1
ATOM 981 C CA . ILE A 1 118 ? -11.895 6.749 -2.379 1.00 80.19 118 ILE A CA 1
ATOM 982 C C . ILE A 1 118 ? -11.317 5.352 -2.159 1.00 80.19 118 ILE A C 1
ATOM 984 O O . ILE A 1 118 ? -10.106 5.196 -1.977 1.00 80.19 118 ILE A O 1
ATOM 988 N N . ILE A 1 119 ? -12.179 4.339 -2.211 1.00 75.56 119 ILE A N 1
ATOM 989 C CA . ILE A 1 119 ? -11.764 2.940 -2.186 1.00 75.56 119 ILE A CA 1
ATOM 990 C C . ILE A 1 119 ? -11.150 2.629 -3.548 1.00 75.56 119 ILE A C 1
ATOM 992 O O . ILE A 1 119 ? -11.774 2.834 -4.584 1.00 75.56 119 ILE A O 1
ATOM 996 N N . LYS A 1 120 ? -9.900 2.166 -3.547 1.00 70.56 120 LYS A N 1
ATOM 997 C CA . LYS A 1 120 ? -9.185 1.817 -4.778 1.00 70.56 120 LYS A CA 1
ATOM 998 C C . LYS A 1 120 ? -9.830 0.598 -5.435 1.00 70.56 120 LYS A C 1
ATOM 1000 O O . LYS A 1 120 ? -10.002 -0.429 -4.778 1.00 70.56 120 LYS A O 1
ATOM 1005 N N . ASN A 1 121 ? -10.108 0.705 -6.730 1.00 72.88 121 ASN A N 1
ATOM 1006 C CA . ASN A 1 121 ? -10.715 -0.371 -7.506 1.00 72.88 121 ASN A CA 1
ATOM 1007 C C . ASN A 1 121 ? -9.751 -1.564 -7.624 1.00 72.88 121 ASN A C 1
ATOM 1009 O O . ASN A 1 121 ? -8.525 -1.407 -7.582 1.00 72.88 121 ASN A O 1
ATOM 1013 N N . MET A 1 122 ? -10.310 -2.766 -7.760 1.00 70.75 122 MET A N 1
ATOM 1014 C CA . MET A 1 122 ? -9.550 -3.975 -8.077 1.00 70.75 122 MET A CA 1
ATOM 1015 C C . MET A 1 122 ? -9.700 -4.302 -9.560 1.00 70.75 122 MET A C 1
ATOM 1017 O O . MET A 1 122 ? -10.799 -4.231 -10.105 1.00 70.75 122 MET A O 1
ATOM 1021 N N . ILE A 1 123 ? -8.588 -4.661 -10.192 1.00 72.62 123 ILE A N 1
ATOM 1022 C CA . ILE A 1 123 ? -8.524 -5.151 -11.568 1.00 72.62 123 ILE A CA 1
ATOM 1023 C C . ILE A 1 123 ? -8.255 -6.654 -11.557 1.00 72.62 123 ILE A C 1
ATOM 1025 O O . ILE A 1 123 ? -7.610 -7.180 -10.647 1.00 72.62 123 ILE A O 1
ATOM 1029 N N . VAL A 1 124 ? -8.752 -7.351 -12.574 1.00 69.56 124 VAL A N 1
ATOM 1030 C CA . VAL A 1 124 ? -8.438 -8.763 -12.798 1.00 69.56 124 VAL A CA 1
ATOM 1031 C C . VAL A 1 124 ? -7.308 -8.832 -13.820 1.00 69.56 124 VAL A C 1
ATOM 1033 O O . VAL A 1 124 ? -7.517 -8.544 -14.994 1.00 69.56 124 VAL A O 1
ATOM 1036 N N . GLU A 1 125 ? -6.117 -9.222 -13.372 1.00 70.38 125 GLU A N 1
ATOM 1037 C CA . GLU A 1 125 ? -4.970 -9.528 -14.234 1.00 70.38 125 GLU A CA 1
ATOM 1038 C C . GLU A 1 125 ? -4.570 -10.987 -14.025 1.00 70.38 125 GLU A C 1
ATOM 1040 O O . GLU A 1 125 ? -4.426 -11.434 -12.886 1.00 70.38 125 GLU A O 1
ATOM 1045 N N . ASP A 1 126 ? -4.373 -11.733 -15.112 1.00 67.88 126 ASP A N 1
ATOM 1046 C CA . ASP A 1 126 ? -3.921 -13.131 -15.075 1.00 67.88 126 ASP A CA 1
ATOM 1047 C C . ASP A 1 126 ? -4.750 -14.026 -14.138 1.00 67.88 126 ASP A C 1
ATOM 1049 O O . ASP A 1 126 ? -4.205 -14.844 -13.402 1.00 67.88 126 ASP A O 1
ATOM 1053 N N . THR A 1 127 ? -6.081 -13.873 -14.138 1.00 68.12 127 THR A N 1
ATOM 1054 C CA . THR A 1 127 ? -7.036 -14.590 -13.257 1.00 68.12 127 THR A CA 1
ATOM 1055 C C . THR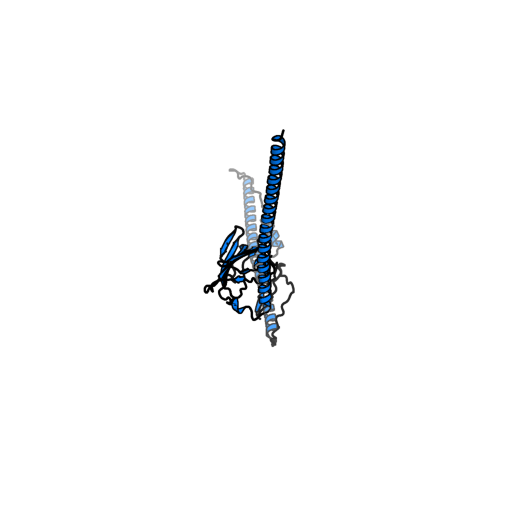 A 1 127 ? -6.911 -14.298 -11.755 1.00 68.12 127 THR A C 1
ATOM 1057 O O . THR A 1 127 ? -7.582 -14.938 -10.946 1.00 68.12 127 THR A O 1
ATOM 1060 N N . ILE A 1 128 ? -6.108 -13.304 -11.369 1.00 68.81 128 ILE A N 1
ATOM 1061 C CA . ILE A 1 128 ? -5.908 -12.888 -9.979 1.00 68.81 128 ILE A CA 1
ATOM 1062 C C . ILE A 1 128 ? -6.469 -11.472 -9.798 1.00 68.81 128 ILE A C 1
ATOM 1064 O O . ILE A 1 128 ? -6.263 -10.584 -10.625 1.00 68.81 128 ILE A O 1
ATOM 1068 N N . LEU A 1 129 ? -7.179 -11.248 -8.690 1.00 67.75 129 LEU A N 1
ATOM 1069 C CA . LEU A 1 129 ? -7.606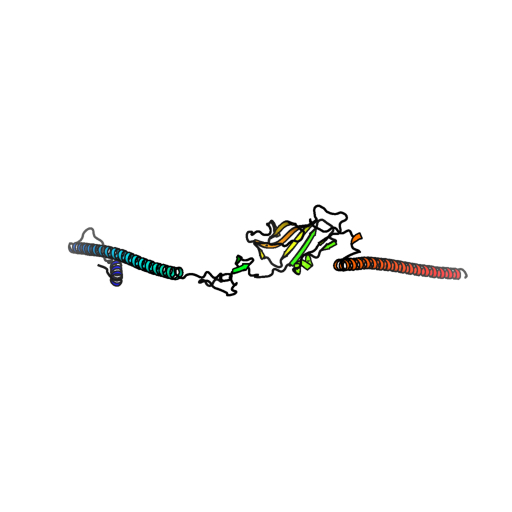 -9.913 -8.272 1.00 67.75 129 LEU A CA 1
ATOM 1070 C C . LEU A 1 129 ? -6.393 -9.138 -7.748 1.00 67.75 129 LEU A C 1
ATOM 1072 O O . LEU A 1 129 ? -5.810 -9.504 -6.725 1.00 67.75 129 LEU A O 1
ATOM 1076 N N . LYS A 1 130 ? -6.019 -8.065 -8.442 1.00 66.88 130 LYS A N 1
ATOM 1077 C CA . LYS A 1 130 ? -4.962 -7.134 -8.034 1.00 66.88 130 LYS A CA 1
ATOM 1078 C C . LYS A 1 130 ? -5.553 -5.746 -7.803 1.00 66.88 130 LYS A C 1
ATOM 1080 O O . LYS A 1 130 ? -6.592 -5.385 -8.348 1.00 66.88 130 LYS A O 1
ATOM 1085 N N . GLN A 1 131 ? -4.888 -4.941 -6.984 1.00 68.38 131 GLN A N 1
ATOM 1086 C CA . GLN A 1 131 ? -5.255 -3.536 -6.825 1.00 68.38 131 GLN A CA 1
ATOM 1087 C C . GLN A 1 131 ? -4.946 -2.772 -8.120 1.00 68.38 131 GLN A C 1
ATOM 1089 O O . GLN A 1 131 ? -3.848 -2.910 -8.654 1.00 68.38 131 GLN A O 1
ATOM 1094 N N . SER A 1 132 ? -5.891 -1.960 -8.606 1.00 66.62 132 SER A N 1
ATOM 1095 C CA . SER A 1 132 ? -5.699 -1.146 -9.810 1.00 66.62 132 SER A CA 1
ATOM 1096 C C . SER A 1 132 ? -4.527 -0.186 -9.619 1.00 66.62 132 SER A C 1
ATOM 1098 O O . SER A 1 132 ? -4.548 0.671 -8.730 1.00 66.62 132 SER A O 1
ATOM 1100 N N . SER A 1 133 ? -3.517 -0.297 -10.476 1.00 63.44 133 SER A N 1
ATOM 1101 C CA . SER A 1 133 ? -2.530 0.755 -10.691 1.00 63.44 133 SER A CA 1
ATOM 1102 C C . SER A 1 133 ? -3.158 1.802 -11.611 1.00 63.44 133 SER A C 1
ATOM 1104 O O . SER A 1 133 ? -3.595 1.503 -12.717 1.00 63.44 133 SER A O 1
ATOM 1106 N N . VAL A 1 134 ? -3.263 3.041 -11.138 1.00 63.38 134 VAL A N 1
ATOM 1107 C CA . VAL A 1 134 ? -3.659 4.173 -11.982 1.00 63.38 134 VAL A CA 1
ATOM 1108 C C . VAL A 1 134 ? -2.386 4.926 -12.326 1.00 63.38 134 VAL A C 1
ATOM 1110 O O . VAL A 1 134 ? -1.686 5.387 -11.423 1.00 63.38 134 VAL A O 1
ATOM 1113 N N . THR A 1 135 ? -2.067 5.045 -13.614 1.00 66.75 135 THR A N 1
ATOM 1114 C CA . THR A 1 135 ? -0.969 5.904 -14.071 1.00 66.75 135 THR A CA 1
ATOM 1115 C C . THR A 1 135 ? -1.363 7.357 -13.821 1.00 66.75 135 THR A C 1
ATOM 1117 O O . THR A 1 135 ? -2.248 7.887 -14.487 1.00 66.75 135 THR A O 1
ATOM 1120 N N . ILE A 1 136 ? -0.741 7.990 -12.824 1.00 67.75 136 ILE A N 1
ATOM 1121 C CA . ILE A 1 136 ? -1.078 9.360 -12.403 1.00 67.75 136 ILE A CA 1
ATOM 1122 C C . ILE A 1 136 ? -0.457 10.396 -13.350 1.00 67.75 136 ILE A C 1
ATOM 1124 O O . ILE A 1 136 ? -1.100 11.379 -13.705 1.00 67.75 136 ILE A O 1
ATOM 1128 N N . GLU A 1 137 ? 0.796 10.189 -13.755 1.00 71.12 137 GLU A N 1
ATOM 1129 C CA . GLU A 1 137 ? 1.558 11.116 -14.595 1.00 71.12 137 GLU A CA 1
ATOM 1130 C C . GLU A 1 137 ? 2.616 10.325 -15.381 1.00 71.12 137 GLU A C 1
ATOM 1132 O O . GLU A 1 137 ? 3.262 9.435 -14.825 1.00 71.12 137 GLU A O 1
ATOM 1137 N N . ASN A 1 138 ? 2.813 10.658 -16.660 1.00 78.25 138 ASN A N 1
ATOM 1138 C CA . ASN A 1 138 ? 3.965 10.187 -17.431 1.00 78.25 138 ASN A CA 1
ATOM 1139 C C . ASN A 1 138 ? 5.139 11.136 -17.185 1.00 78.25 138 ASN A C 1
ATOM 1141 O O . ASN A 1 138 ? 5.012 12.339 -17.404 1.00 78.25 138 ASN A O 1
ATOM 1145 N N . ILE A 1 139 ? 6.277 10.599 -16.751 1.00 77.94 139 ILE A N 1
ATOM 1146 C CA . ILE A 1 139 ? 7.471 11.383 -16.424 1.00 77.94 139 ILE A CA 1
ATOM 1147 C C . ILE A 1 139 ? 8.299 11.607 -17.699 1.00 77.94 139 ILE A C 1
ATOM 1149 O O . ILE A 1 139 ? 8.876 10.643 -18.206 1.00 77.94 139 ILE A O 1
ATOM 1153 N N . PRO A 1 140 ? 8.406 12.840 -18.232 1.00 79.56 140 PRO A N 1
ATOM 1154 C CA . PRO A 1 140 ? 9.236 13.089 -19.403 1.00 79.56 140 PRO A CA 1
ATOM 1155 C C . PRO A 1 140 ? 10.726 13.115 -19.025 1.00 79.56 140 PRO A C 1
ATOM 1157 O O . PRO A 1 140 ? 11.134 13.708 -18.018 1.00 79.56 140 PRO A O 1
ATOM 1160 N N . LEU A 1 141 ? 11.547 12.486 -19.866 1.00 82.19 141 LEU A N 1
ATOM 1161 C CA . LEU A 1 141 ? 13.004 12.455 -19.729 1.00 82.19 141 LEU A CA 1
ATOM 1162 C C . LEU A 1 141 ? 13.606 13.772 -20.246 1.00 82.19 141 LEU A C 1
ATOM 1164 O O . LEU A 1 141 ? 13.175 14.282 -21.279 1.00 82.19 141 LEU A O 1
ATOM 1168 N N . SER A 1 142 ? 14.589 14.336 -19.538 1.00 79.38 142 SER A N 1
ATOM 1169 C CA . SER A 1 142 ? 15.245 15.592 -19.934 1.00 79.38 142 SER A CA 1
ATOM 1170 C C . SER A 1 142 ? 16.486 15.347 -20.784 1.00 79.38 142 SER A C 1
ATOM 1172 O O . SER A 1 142 ? 16.598 15.863 -21.894 1.00 79.38 142 SER A O 1
ATOM 1174 N N . THR A 1 143 ? 17.405 14.529 -20.275 1.00 79.12 143 THR A N 1
ATOM 1175 C CA . THR A 1 143 ? 18.685 14.245 -20.922 1.00 79.12 143 THR A CA 1
ATOM 1176 C C . THR A 1 143 ? 19.051 12.791 -20.711 1.00 79.12 143 THR A C 1
ATOM 1178 O O . THR A 1 143 ? 18.940 12.268 -19.604 1.00 79.12 143 THR A O 1
ATOM 1181 N N . ILE A 1 144 ? 19.533 12.156 -21.776 1.00 81.00 144 ILE A N 1
ATOM 1182 C CA . ILE A 1 144 ? 20.029 10.785 -21.754 1.00 81.00 144 ILE A CA 1
ATOM 1183 C C . ILE A 1 144 ? 21.443 10.816 -22.311 1.00 81.00 144 ILE A C 1
ATOM 1185 O O . ILE A 1 144 ? 21.639 11.155 -23.478 1.00 81.00 144 ILE A O 1
ATOM 1189 N N . THR A 1 145 ? 22.425 10.493 -21.476 1.00 82.81 145 THR A N 1
ATOM 1190 C CA . THR A 1 145 ? 23.817 10.345 -21.905 1.00 82.81 145 THR A CA 1
ATOM 1191 C C . THR A 1 145 ? 24.197 8.874 -21.952 1.00 82.81 145 THR A C 1
ATOM 1193 O O . THR A 1 145 ? 23.795 8.070 -21.110 1.00 82.81 145 THR A O 1
ATOM 1196 N N . PHE A 1 146 ? 24.949 8.524 -22.991 1.00 83.88 146 PHE A N 1
ATOM 1197 C CA . PHE A 1 146 ? 25.401 7.171 -23.269 1.00 83.88 146 PHE A CA 1
ATOM 1198 C C . PHE A 1 146 ? 26.925 7.144 -23.257 1.00 83.88 146 PHE A C 1
ATOM 1200 O O . PHE A 1 146 ? 27.571 7.934 -23.949 1.00 83.88 146 PHE A O 1
ATOM 1207 N N . TYR A 1 147 ? 27.479 6.214 -22.488 1.00 81.50 147 TYR A N 1
ATOM 1208 C CA . TYR A 1 147 ? 28.907 5.941 -22.429 1.00 81.50 147 TYR A CA 1
ATOM 1209 C C . TYR A 1 147 ? 29.144 4.451 -22.598 1.00 81.50 147 TYR A C 1
ATOM 1211 O O . TYR A 1 147 ? 28.423 3.626 -22.036 1.00 81.50 147 TYR A O 1
ATOM 1219 N N . ASN A 1 148 ? 30.182 4.093 -23.337 1.00 81.00 148 ASN A N 1
ATOM 1220 C CA . ASN A 1 148 ? 30.571 2.708 -23.511 1.00 81.00 148 ASN A CA 1
ATOM 1221 C C . ASN A 1 148 ? 32.091 2.577 -23.617 1.00 81.00 148 ASN A C 1
ATOM 1223 O O . ASN A 1 148 ? 32.788 3.498 -24.036 1.00 81.00 148 ASN A O 1
ATOM 1227 N N . ASP A 1 149 ? 32.592 1.395 -23.273 1.00 68.75 149 ASP A N 1
ATOM 1228 C CA . ASP A 1 149 ? 34.034 1.123 -23.230 1.00 68.75 149 ASP A CA 1
ATOM 1229 C C . ASP A 1 149 ? 34.626 0.783 -24.618 1.00 68.75 149 ASP A C 1
ATOM 1231 O O . ASP A 1 149 ? 35.786 0.399 -24.737 1.00 68.75 149 ASP A O 1
ATOM 1235 N N . SER A 1 150 ? 33.835 0.856 -25.694 1.00 69.38 150 SER A N 1
ATOM 1236 C CA . SER A 1 150 ? 34.213 0.401 -27.044 1.00 69.38 150 SER A CA 1
ATOM 1237 C C . SER A 1 150 ? 33.794 1.391 -28.133 1.00 69.38 150 SER A C 1
ATOM 1239 O O . SER A 1 150 ? 32.987 2.283 -27.904 1.00 69.38 150 SER A O 1
ATOM 1241 N N . SER A 1 151 ? 34.295 1.245 -29.360 1.00 68.38 151 SER A N 1
ATOM 1242 C CA . SER A 1 151 ? 33.871 2.091 -30.485 1.00 68.38 151 SER A CA 1
ATOM 1243 C C . SER A 1 151 ? 32.430 1.776 -30.910 1.00 68.38 151 SER A C 1
ATOM 1245 O O . SER A 1 151 ? 32.173 0.836 -31.667 1.00 68.38 151 SER A O 1
ATOM 1247 N N . CYS A 1 152 ? 31.472 2.566 -30.415 1.00 74.44 152 CYS A N 1
ATOM 1248 C CA . CYS A 1 152 ? 30.086 2.517 -30.877 1.00 74.44 152 CYS A CA 1
ATOM 1249 C C . CYS A 1 152 ? 29.985 3.142 -32.271 1.00 74.44 152 CYS A C 1
ATOM 1251 O O . CYS A 1 152 ? 30.429 4.270 -32.482 1.00 74.44 152 CYS A O 1
ATOM 1253 N N . TYR A 1 153 ? 29.417 2.409 -33.228 1.00 71.62 153 TYR A N 1
ATOM 1254 C CA . TYR A 1 153 ? 29.221 2.901 -34.591 1.00 71.62 153 TYR A CA 1
ATOM 1255 C C . TYR A 1 153 ? 27.921 3.697 -34.719 1.00 71.62 153 TYR A C 1
ATOM 1257 O O . TYR A 1 153 ? 27.877 4.727 -35.388 1.00 71.62 153 TYR A O 1
ATOM 1265 N N . TYR A 1 154 ? 26.862 3.221 -34.068 1.00 74.75 154 TYR A N 1
ATOM 1266 C CA . TYR A 1 154 ? 25.569 3.886 -34.059 1.00 74.75 154 TYR A CA 1
ATOM 1267 C C . TYR A 1 154 ? 24.863 3.624 -32.740 1.00 74.75 154 TYR A C 1
ATOM 1269 O O . TYR A 1 154 ? 24.759 2.480 -32.303 1.00 74.75 154 TYR A O 1
ATOM 1277 N N . ASN A 1 155 ? 24.335 4.685 -32.146 1.00 77.69 155 ASN A N 1
ATOM 1278 C CA . ASN A 1 155 ? 23.495 4.619 -30.969 1.00 77.69 155 ASN A CA 1
ATOM 1279 C C . ASN A 1 155 ? 22.374 5.649 -31.113 1.00 77.69 155 ASN A C 1
ATOM 1281 O O . ASN A 1 155 ? 22.624 6.790 -31.502 1.00 77.69 155 ASN A O 1
ATOM 1285 N N . ASN A 1 156 ? 21.146 5.242 -30.808 1.00 78.56 156 ASN A N 1
ATOM 1286 C CA . ASN A 1 156 ? 19.975 6.116 -30.834 1.00 78.56 156 ASN A CA 1
ATOM 1287 C C . ASN A 1 156 ? 19.301 6.243 -29.463 1.00 78.56 156 ASN A C 1
ATOM 1289 O O . ASN A 1 156 ? 18.139 6.639 -29.396 1.00 78.56 156 ASN A O 1
ATOM 1293 N N . SER A 1 157 ? 20.020 5.937 -28.376 1.00 77.94 157 SER A N 1
ATOM 1294 C CA . SER A 1 157 ? 19.498 5.983 -27.007 1.00 77.94 157 SER A CA 1
ATOM 1295 C C . SER A 1 157 ? 18.823 7.310 -26.703 1.00 77.94 157 SER A C 1
ATOM 1297 O O . SER A 1 157 ? 17.746 7.324 -26.125 1.00 77.94 157 SER A O 1
ATOM 1299 N N . GLN A 1 158 ? 19.434 8.423 -27.113 1.00 76.62 158 GLN A N 1
ATOM 1300 C CA . GLN A 1 158 ? 18.923 9.748 -26.786 1.00 76.62 158 GLN A CA 1
ATOM 1301 C C . GLN A 1 158 ? 17.578 10.043 -27.459 1.00 76.62 158 GLN A C 1
ATOM 1303 O O . GLN A 1 158 ? 16.658 10.471 -26.777 1.00 76.62 158 GLN A O 1
ATOM 1308 N N . SER A 1 159 ? 17.437 9.807 -28.767 1.00 76.81 159 SER A N 1
ATOM 1309 C CA . SER A 1 159 ? 16.176 10.076 -29.472 1.00 76.81 159 SER A CA 1
ATOM 1310 C C . SER A 1 159 ? 15.107 9.039 -29.135 1.00 76.81 159 SER A C 1
ATOM 1312 O O . SER A 1 159 ? 13.986 9.394 -28.794 1.00 76.81 159 SER A O 1
ATOM 1314 N N . ASN A 1 160 ? 15.460 7.750 -29.159 1.00 80.00 160 ASN A N 1
ATOM 1315 C CA . ASN A 1 160 ? 14.476 6.686 -29.002 1.00 80.00 160 ASN A CA 1
ATOM 1316 C C . ASN A 1 160 ? 13.887 6.642 -27.597 1.00 80.00 160 ASN A C 1
ATOM 1318 O O . ASN A 1 160 ? 12.677 6.511 -27.474 1.00 80.00 160 ASN A O 1
ATOM 1322 N N . LEU A 1 161 ? 14.703 6.769 -26.548 1.00 78.19 161 LEU A N 1
ATOM 1323 C CA . LEU A 1 161 ? 14.187 6.677 -25.183 1.00 78.19 161 LEU A CA 1
ATOM 1324 C C . LEU A 1 161 ? 13.340 7.902 -24.799 1.00 78.19 161 LEU A C 1
ATOM 1326 O O . LEU A 1 161 ? 12.419 7.756 -24.003 1.00 78.19 161 LEU A O 1
ATOM 1330 N N . ILE A 1 162 ? 13.594 9.082 -25.386 1.00 79.81 162 ILE A N 1
ATOM 1331 C CA . ILE A 1 162 ? 12.707 10.252 -25.240 1.00 79.81 162 ILE A CA 1
ATOM 1332 C C . ILE A 1 162 ? 11.351 9.981 -25.909 1.00 79.81 162 ILE A C 1
ATOM 1334 O O . ILE A 1 162 ? 10.312 10.263 -25.317 1.00 79.81 162 ILE A O 1
ATOM 1338 N N . ASP A 1 163 ? 11.358 9.366 -27.094 1.00 77.75 163 ASP A N 1
ATOM 1339 C CA . ASP A 1 163 ? 10.152 9.003 -27.851 1.00 77.75 163 ASP A CA 1
ATOM 1340 C C . ASP A 1 163 ? 9.500 7.684 -27.378 1.00 77.75 163 ASP A C 1
ATOM 1342 O O . ASP A 1 163 ? 8.647 7.125 -28.069 1.00 77.75 163 ASP A O 1
ATOM 1346 N N . ASN A 1 164 ? 9.900 7.165 -26.211 1.00 75.31 164 ASN A N 1
ATOM 1347 C CA . ASN A 1 164 ? 9.409 5.917 -25.614 1.00 75.31 164 ASN A CA 1
ATOM 1348 C C . ASN A 1 164 ? 9.602 4.657 -26.492 1.00 75.31 164 ASN A C 1
ATOM 1350 O O . ASN A 1 164 ? 8.839 3.694 -26.428 1.00 75.31 164 ASN A O 1
ATOM 1354 N N . ASN A 1 165 ? 10.642 4.663 -27.322 1.00 80.31 165 ASN A N 1
ATOM 1355 C CA . ASN A 1 165 ? 11.075 3.555 -28.163 1.00 80.31 165 ASN A CA 1
ATOM 1356 C C . ASN A 1 165 ? 12.322 2.872 -27.583 1.00 80.31 165 ASN A C 1
ATOM 1358 O O . ASN A 1 165 ? 13.145 3.482 -26.901 1.00 80.31 165 ASN A O 1
ATOM 1362 N N . ALA A 1 166 ? 12.513 1.593 -27.916 1.00 79.69 166 ALA A N 1
ATOM 1363 C CA . ALA A 1 166 ? 13.686 0.843 -27.475 1.00 79.69 166 ALA A CA 1
ATOM 1364 C C . ALA A 1 166 ? 14.992 1.451 -28.022 1.00 79.69 166 ALA A C 1
ATOM 1366 O O . ALA A 1 166 ? 15.110 1.721 -29.226 1.00 79.69 166 ALA A O 1
ATOM 1367 N N . SER A 1 167 ? 15.987 1.612 -27.145 1.00 83.25 167 SER A N 1
ATOM 1368 C CA . SER A 1 167 ? 17.350 1.969 -27.547 1.00 83.25 167 SER A CA 1
ATOM 1369 C C . SER A 1 167 ? 18.018 0.823 -28.310 1.00 83.25 167 SER A C 1
ATOM 1371 O O . SER A 1 167 ? 17.821 -0.352 -27.991 1.00 83.25 167 SER A O 1
ATOM 1373 N N . ARG A 1 168 ? 18.812 1.163 -29.330 1.00 81.44 168 ARG A N 1
ATOM 1374 C CA . ARG A 1 168 ? 19.615 0.221 -30.111 1.00 81.44 168 ARG A CA 1
ATOM 1375 C C . ARG A 1 168 ? 21.027 0.759 -30.311 1.00 81.44 168 ARG A C 1
ATOM 1377 O O . ARG A 1 168 ? 21.223 1.876 -30.793 1.00 81.44 168 ARG A O 1
ATOM 1384 N N . SER A 1 169 ? 21.998 -0.098 -30.017 1.00 80.06 169 SER A N 1
ATOM 1385 C CA . SER A 1 169 ? 23.422 0.152 -30.232 1.00 80.06 169 SER A CA 1
ATOM 1386 C C . SER A 1 169 ? 23.974 -0.824 -31.270 1.00 80.06 169 SER A C 1
ATOM 1388 O O . SER A 1 169 ? 23.748 -2.031 -31.175 1.00 80.06 169 SER A O 1
ATOM 1390 N N . TYR A 1 170 ? 24.724 -0.313 -32.246 1.00 79.94 170 TYR A N 1
ATOM 1391 C CA . TYR A 1 170 ? 25.510 -1.107 -33.187 1.00 79.94 170 TYR A CA 1
ATOM 1392 C C . TYR A 1 170 ? 26.994 -0.821 -32.992 1.00 79.94 170 TYR A C 1
ATOM 1394 O O . TYR A 1 170 ? 27.430 0.332 -32.935 1.00 79.94 170 TYR A O 1
ATOM 1402 N N . TYR A 1 171 ? 27.775 -1.893 -32.951 1.00 78.62 171 TYR A N 1
ATOM 1403 C CA . TYR A 1 171 ? 29.204 -1.849 -32.687 1.00 78.62 171 TYR A CA 1
ATOM 1404 C C . TYR A 1 171 ? 29.991 -2.245 -33.921 1.00 78.62 171 TYR A C 1
ATOM 1406 O O . TYR A 1 171 ? 29.675 -3.241 -34.570 1.00 78.62 171 TYR A O 1
ATOM 1414 N N . LEU A 1 172 ? 31.038 -1.476 -34.216 1.00 77.31 172 LEU A N 1
ATOM 1415 C CA . LEU A 1 172 ? 32.042 -1.852 -35.200 1.00 77.31 172 LEU A CA 1
ATOM 1416 C C . LEU A 1 172 ? 33.332 -2.149 -34.442 1.00 77.31 172 LEU A C 1
ATOM 1418 O O . LEU A 1 172 ? 33.975 -1.238 -33.917 1.00 77.31 172 LEU A O 1
ATOM 1422 N N . LEU A 1 173 ? 33.660 -3.434 -34.350 1.00 73.81 173 LEU A N 1
ATOM 1423 C CA . LEU A 1 173 ? 34.787 -3.947 -33.579 1.00 73.81 173 LEU A CA 1
ATOM 1424 C C . LEU A 1 173 ? 35.723 -4.726 -34.499 1.00 73.81 173 LEU A C 1
ATOM 1426 O O . LEU A 1 173 ? 35.265 -5.418 -35.405 1.00 73.81 173 LEU A O 1
ATOM 1430 N N . ASN A 1 174 ? 37.027 -4.626 -34.241 1.00 71.00 174 ASN A N 1
ATOM 1431 C CA . ASN A 1 174 ? 38.041 -5.366 -34.997 1.00 71.00 174 ASN A CA 1
ATOM 1432 C C . ASN A 1 174 ? 38.029 -6.864 -34.660 1.00 71.00 174 ASN A C 1
ATOM 1434 O O . ASN A 1 174 ? 38.332 -7.688 -35.515 1.00 71.00 174 ASN A O 1
ATOM 1438 N N . GLU A 1 175 ? 37.658 -7.208 -33.426 1.00 71.56 175 GLU A N 1
ATOM 1439 C CA . GLU A 1 175 ? 37.564 -8.580 -32.936 1.00 71.56 175 GLU A CA 1
ATOM 1440 C C . GLU A 1 175 ? 36.278 -8.771 -32.117 1.00 71.56 175 GLU A C 1
ATOM 1442 O O . GLU A 1 175 ? 35.813 -7.825 -31.465 1.00 71.56 175 GLU A O 1
ATOM 1447 N N . PRO A 1 176 ? 35.691 -9.981 -32.127 1.00 71.94 176 PRO A N 1
ATOM 1448 C CA . PRO A 1 176 ? 34.527 -10.295 -31.310 1.00 71.94 176 PRO A CA 1
ATOM 1449 C C . PRO A 1 176 ? 34.855 -10.199 -29.809 1.00 71.94 176 PRO A C 1
ATOM 1451 O O . PRO A 1 176 ? 35.750 -10.870 -29.302 1.00 71.94 176 PRO A O 1
ATOM 1454 N N . GLN A 1 177 ? 34.098 -9.384 -29.073 1.00 73.44 177 GLN A N 1
ATOM 1455 C CA . GLN A 1 177 ? 34.252 -9.193 -27.624 1.00 73.44 177 GLN A CA 1
ATOM 1456 C C . GLN A 1 177 ? 33.453 -10.245 -26.836 1.00 73.44 177 GLN A C 1
ATOM 1458 O O . GLN A 1 177 ? 32.318 -10.001 -26.417 1.00 73.44 177 GLN A O 1
ATOM 1463 N N . TYR A 1 178 ? 34.025 -11.430 -26.625 1.00 70.00 178 TYR A N 1
ATOM 1464 C CA . TYR A 1 178 ? 33.327 -12.565 -25.994 1.00 70.00 178 TYR A CA 1
ATOM 1465 C C . TYR A 1 178 ? 32.788 -12.293 -24.576 1.00 70.00 178 TYR A C 1
ATOM 1467 O O . TYR A 1 178 ? 31.822 -12.925 -24.159 1.00 70.00 178 TYR A O 1
ATOM 1475 N N . ASN A 1 179 ? 33.359 -11.326 -23.850 1.00 73.44 179 ASN A N 1
ATOM 1476 C CA . ASN A 1 179 ? 32.918 -10.959 -22.496 1.00 73.44 179 ASN A CA 1
ATOM 1477 C C . ASN A 1 179 ? 31.745 -9.957 -22.467 1.00 73.44 179 ASN A C 1
ATOM 1479 O O . ASN A 1 179 ? 31.291 -9.560 -21.389 1.00 73.44 179 ASN A O 1
ATOM 1483 N N . GLY A 1 180 ? 31.228 -9.575 -23.637 1.00 77.88 180 GLY A N 1
ATOM 1484 C CA . GLY A 1 180 ? 30.177 -8.575 -23.773 1.00 77.88 180 GLY A CA 1
ATOM 1485 C C . GLY A 1 180 ? 30.697 -7.139 -23.739 1.00 77.88 180 GLY A C 1
ATOM 1486 O O . GLY A 1 180 ? 31.836 -6.871 -23.360 1.00 77.88 180 GLY A O 1
ATOM 1487 N N . ILE A 1 181 ? 29.847 -6.208 -24.163 1.00 82.38 181 ILE A N 1
ATOM 1488 C CA . ILE A 1 181 ? 30.141 -4.771 -24.169 1.00 82.38 181 ILE A CA 1
ATOM 1489 C C . ILE A 1 181 ? 29.398 -4.143 -22.998 1.00 82.38 181 ILE A C 1
ATOM 1491 O O . ILE A 1 181 ? 28.197 -4.354 -22.837 1.00 82.38 181 ILE A O 1
ATOM 1495 N N . THR A 1 182 ? 30.111 -3.387 -22.165 1.00 86.19 182 THR A N 1
ATOM 1496 C CA . THR A 1 182 ? 29.493 -2.677 -21.045 1.00 86.19 182 THR A CA 1
ATOM 1497 C C . THR A 1 182 ? 29.060 -1.285 -21.496 1.00 86.19 182 THR A C 1
ATOM 1499 O O . THR A 1 182 ? 29.850 -0.524 -22.057 1.00 86.19 182 THR A O 1
ATOM 1502 N N . GLU A 1 183 ? 27.793 -0.969 -21.251 1.00 85.94 183 GLU A N 1
ATOM 1503 C CA . GLU A 1 183 ? 27.174 0.313 -21.577 1.00 85.94 183 GLU A CA 1
ATOM 1504 C C . GLU A 1 183 ? 26.670 0.966 -20.290 1.00 85.94 183 GLU A C 1
ATOM 1506 O O . GLU A 1 183 ? 26.096 0.302 -19.425 1.00 85.94 183 GLU A O 1
ATOM 1511 N N . THR A 1 184 ? 26.882 2.271 -20.163 1.00 87.56 184 THR A N 1
ATOM 1512 C CA . THR A 1 184 ? 26.374 3.086 -19.060 1.00 87.56 184 THR A CA 1
ATOM 1513 C C . THR A 1 184 ? 25.447 4.152 -19.622 1.00 87.56 184 THR A C 1
ATOM 1515 O O . THR A 1 184 ? 25.843 4.973 -20.450 1.00 87.56 184 THR A O 1
ATOM 1518 N N . TYR A 1 185 ? 24.209 4.131 -19.152 1.00 87.19 185 TYR A N 1
ATOM 1519 C CA . TYR A 1 185 ? 23.160 5.080 -19.474 1.00 87.19 185 TYR A CA 1
ATOM 1520 C C . TYR A 1 185 ? 22.942 5.970 -18.267 1.00 87.19 185 TYR A C 1
ATOM 1522 O O . TYR A 1 185 ? 22.753 5.466 -17.166 1.00 87.19 185 TYR A O 1
ATOM 1530 N N . ASN A 1 186 ? 22.925 7.278 -18.460 1.00 88.56 186 ASN A N 1
ATOM 1531 C CA . ASN A 1 186 ? 22.544 8.214 -17.416 1.00 88.56 186 ASN A CA 1
ATOM 1532 C C . ASN A 1 186 ? 21.329 9.005 -17.899 1.00 88.56 186 ASN A C 1
ATOM 1534 O O . ASN A 1 186 ? 21.390 9.728 -18.893 1.00 88.56 186 ASN A O 1
ATOM 1538 N N . ILE A 1 187 ? 20.208 8.771 -17.226 1.00 88.38 187 ILE A N 1
ATOM 1539 C CA . ILE A 1 187 ? 18.872 9.238 -17.569 1.00 88.38 187 ILE A CA 1
ATOM 1540 C C . ILE A 1 187 ? 18.464 10.259 -16.512 1.00 88.38 187 ILE A C 1
ATOM 1542 O O . ILE A 1 187 ? 18.280 9.918 -15.345 1.00 88.38 187 ILE A O 1
ATOM 1546 N N . LEU A 1 188 ? 18.305 11.516 -16.910 1.00 88.75 188 LEU A N 1
ATOM 1547 C CA . LEU A 1 188 ? 17.840 12.587 -16.036 1.00 88.75 188 LEU A CA 1
ATOM 1548 C C . LEU A 1 188 ? 16.375 12.909 -16.320 1.00 88.75 188 LEU A C 1
ATOM 1550 O O . LEU A 1 188 ? 15.929 12.900 -17.469 1.00 88.75 188 LEU A O 1
ATOM 1554 N N . PHE A 1 189 ? 15.631 13.236 -15.268 1.00 88.75 189 PHE A N 1
ATOM 1555 C CA . PHE A 1 189 ? 14.245 13.678 -15.376 1.00 88.75 189 PHE A CA 1
ATOM 1556 C C . PHE A 1 189 ? 14.152 15.202 -15.512 1.00 88.75 189 PHE A C 1
ATOM 1558 O O . PHE A 1 189 ? 15.130 15.928 -15.311 1.00 88.75 189 PHE A O 1
ATOM 1565 N N . ASN A 1 190 ? 12.981 15.706 -15.899 1.00 85.94 190 ASN A N 1
ATOM 1566 C CA . ASN A 1 190 ? 12.717 17.147 -16.002 1.00 85.94 190 ASN A CA 1
ATOM 1567 C C . ASN A 1 190 ? 12.582 17.849 -14.636 1.00 85.94 190 ASN A C 1
ATOM 1569 O O . ASN A 1 190 ? 12.966 19.007 -14.493 1.00 85.94 190 ASN A O 1
ATOM 1573 N N . LYS A 1 191 ? 12.027 17.149 -13.645 1.00 86.88 191 LYS A N 1
ATOM 1574 C CA . LYS A 1 191 ? 11.862 17.570 -12.249 1.00 86.88 191 LYS A CA 1
ATOM 1575 C C . LYS A 1 191 ? 12.228 16.398 -11.333 1.00 86.88 191 LYS A C 1
ATOM 1577 O O . LYS A 1 191 ? 12.446 15.287 -11.810 1.00 86.88 191 LYS A O 1
ATOM 1582 N N . ASN A 1 192 ? 12.314 16.645 -10.032 1.00 89.81 192 ASN A N 1
ATOM 1583 C CA . ASN A 1 192 ? 12.540 15.573 -9.066 1.00 89.81 192 ASN A CA 1
ATOM 1584 C C . ASN A 1 192 ? 11.250 14.771 -8.847 1.00 89.81 192 ASN A C 1
ATOM 1586 O O . ASN A 1 192 ? 10.159 15.349 -8.835 1.00 89.81 192 ASN A O 1
ATOM 1590 N N . TYR A 1 193 ? 11.379 13.462 -8.631 1.00 88.38 193 TYR A N 1
ATOM 1591 C CA . TYR A 1 193 ? 10.247 12.562 -8.395 1.00 88.38 193 TYR A CA 1
ATOM 1592 C C . TYR A 1 193 ? 10.491 11.644 -7.206 1.00 88.38 193 TYR A C 1
ATOM 1594 O O . TYR A 1 193 ? 11.625 11.269 -6.921 1.00 88.38 193 TYR A O 1
ATOM 1602 N N . PHE A 1 194 ? 9.415 11.236 -6.538 1.00 87.75 194 PHE A N 1
ATOM 1603 C CA . PHE A 1 194 ? 9.472 10.193 -5.521 1.00 87.75 194 PHE A CA 1
ATOM 1604 C C . PHE A 1 194 ? 9.355 8.822 -6.179 1.00 87.75 194 PHE A C 1
ATOM 1606 O O . PHE A 1 194 ? 8.386 8.551 -6.884 1.00 87.75 194 PHE A O 1
ATOM 1613 N N . CYS A 1 195 ? 10.338 7.962 -5.935 1.00 86.69 195 CYS A N 1
ATOM 1614 C CA . CYS A 1 195 ? 10.420 6.628 -6.513 1.00 86.69 195 CYS A CA 1
ATOM 1615 C C . CYS A 1 195 ? 10.657 5.582 -5.420 1.00 86.69 195 CYS A C 1
ATOM 1617 O O . CYS A 1 195 ? 11.402 5.820 -4.465 1.00 86.69 195 CYS A O 1
ATOM 1619 N N . ASN A 1 196 ? 10.008 4.430 -5.560 1.00 89.69 196 ASN A N 1
ATOM 1620 C CA . ASN A 1 196 ? 10.124 3.274 -4.667 1.00 89.69 196 ASN A CA 1
ATOM 1621 C C . ASN A 1 196 ? 10.218 1.934 -5.414 1.00 89.69 196 ASN A C 1
ATOM 1623 O O . ASN A 1 196 ? 10.307 0.887 -4.773 1.00 89.69 196 ASN A O 1
ATOM 1627 N N . PHE A 1 197 ? 10.141 1.958 -6.744 1.00 86.94 197 PHE A N 1
ATOM 1628 C CA . PHE A 1 197 ? 10.157 0.777 -7.594 1.00 86.94 197 PHE A CA 1
ATOM 1629 C C . PHE A 1 197 ? 10.650 1.156 -8.990 1.00 86.94 197 PHE A C 1
ATOM 1631 O O . PHE A 1 197 ? 10.275 2.202 -9.519 1.00 86.94 197 PHE A O 1
ATOM 1638 N N . ILE A 1 198 ? 11.485 0.303 -9.581 1.00 86.50 198 ILE A N 1
ATOM 1639 C CA . ILE A 1 198 ? 12.023 0.487 -10.929 1.00 86.50 198 ILE A CA 1
ATOM 1640 C C . ILE A 1 198 ? 11.931 -0.847 -11.659 1.00 86.50 198 ILE A C 1
ATOM 1642 O O . ILE A 1 198 ? 12.496 -1.842 -11.201 1.00 86.50 198 ILE A O 1
ATOM 1646 N N . ASP A 1 199 ? 11.265 -0.824 -12.807 1.00 87.38 199 ASP A N 1
ATOM 1647 C CA . ASP A 1 199 ? 11.232 -1.919 -13.769 1.00 87.38 199 ASP A CA 1
ATOM 1648 C C . ASP A 1 199 ? 11.917 -1.468 -15.062 1.00 87.38 199 ASP A C 1
ATOM 1650 O O . ASP A 1 199 ? 11.701 -0.353 -15.547 1.00 87.38 199 ASP A O 1
ATOM 1654 N N . ILE A 1 200 ? 12.797 -2.322 -15.579 1.00 85.38 200 ILE A N 1
ATOM 1655 C CA . ILE A 1 200 ? 13.591 -2.069 -16.778 1.00 85.38 200 ILE A CA 1
ATOM 1656 C C . ILE A 1 200 ? 13.501 -3.301 -17.669 1.00 85.38 200 ILE A C 1
ATOM 1658 O O . ILE A 1 200 ? 14.081 -4.349 -17.387 1.00 85.38 200 ILE A O 1
ATOM 1662 N N . SER A 1 201 ? 12.817 -3.140 -18.797 1.00 85.12 201 SER A N 1
ATOM 1663 C CA . SER A 1 201 ? 12.737 -4.165 -19.833 1.00 85.12 201 SER A CA 1
ATOM 1664 C C . SER A 1 201 ? 14.005 -4.179 -20.688 1.00 85.12 201 SER A C 1
ATOM 1666 O O . SER A 1 201 ? 14.389 -3.160 -21.264 1.00 85.12 201 SER A O 1
ATOM 1668 N N . LEU A 1 202 ? 14.641 -5.346 -20.809 1.00 81.94 202 LEU A N 1
ATOM 1669 C CA . LEU A 1 202 ? 15.878 -5.531 -21.571 1.00 81.94 202 LEU A CA 1
ATOM 1670 C C . LEU A 1 202 ? 15.747 -6.628 -22.618 1.00 81.94 202 LEU A C 1
ATOM 1672 O O . LEU A 1 202 ? 15.053 -7.624 -22.426 1.00 81.94 202 LEU A O 1
ATOM 1676 N N . VAL A 1 203 ? 16.480 -6.461 -23.718 1.00 81.19 203 VAL A N 1
ATOM 1677 C CA . VAL A 1 203 ? 16.574 -7.443 -24.798 1.00 81.19 203 VAL A CA 1
ATOM 1678 C C . VAL A 1 203 ? 18.046 -7.746 -25.041 1.00 81.19 203 VAL A C 1
ATOM 1680 O O . VAL A 1 203 ? 18.800 -6.853 -25.406 1.00 81.19 203 VAL A O 1
ATOM 1683 N N . ASN A 1 204 ? 18.441 -9.011 -24.871 1.00 79.12 204 ASN A N 1
ATOM 1684 C CA . ASN A 1 204 ? 19.804 -9.510 -25.119 1.00 79.12 204 ASN A CA 1
ATOM 1685 C C . ASN A 1 204 ? 20.928 -8.856 -24.282 1.00 79.12 204 ASN A C 1
ATOM 1687 O O . ASN A 1 204 ? 22.105 -8.940 -24.649 1.00 79.12 204 ASN A O 1
ATOM 1691 N N . CYS A 1 205 ? 20.571 -8.255 -23.148 1.00 83.88 205 CYS A N 1
ATOM 1692 C CA . CYS A 1 205 ? 21.490 -7.596 -22.225 1.00 83.88 205 CYS A CA 1
ATOM 1693 C C . CYS A 1 205 ? 21.142 -7.961 -20.781 1.00 83.88 205 CYS A C 1
ATOM 1695 O O . CYS A 1 205 ? 19.974 -8.193 -20.472 1.00 83.88 205 CYS A O 1
ATOM 1697 N N . ASP A 1 206 ? 22.144 -7.924 -19.904 1.00 85.19 206 ASP A N 1
ATOM 1698 C CA . ASP A 1 206 ? 21.979 -8.134 -18.464 1.00 85.19 206 ASP A CA 1
ATOM 1699 C C . ASP A 1 206 ? 22.298 -6.841 -17.693 1.00 85.19 206 ASP A C 1
ATOM 1701 O O . ASP A 1 206 ? 23.241 -6.121 -18.038 1.00 85.19 206 ASP A O 1
ATOM 1705 N N . ILE A 1 207 ? 21.545 -6.541 -16.629 1.00 85.94 207 ILE A N 1
ATOM 1706 C CA . ILE A 1 207 ? 21.844 -5.409 -15.733 1.00 85.94 207 ILE A CA 1
ATOM 1707 C C . ILE A 1 207 ? 23.023 -5.793 -14.853 1.00 85.94 207 ILE A C 1
ATOM 1709 O O . ILE A 1 207 ? 22.964 -6.780 -14.125 1.00 85.94 207 ILE A O 1
ATOM 1713 N N . LYS A 1 208 ? 24.091 -4.995 -14.895 1.00 87.19 208 LYS A N 1
ATOM 1714 C CA . LYS A 1 208 ? 25.195 -5.104 -13.936 1.00 87.19 208 LYS A CA 1
ATOM 1715 C C . LYS A 1 208 ? 24.943 -4.255 -12.700 1.00 87.19 208 LYS A C 1
ATOM 1717 O O . LYS A 1 208 ? 25.297 -4.678 -11.610 1.00 87.19 208 LYS A O 1
ATOM 1722 N N . GLN A 1 209 ? 24.398 -3.053 -12.881 1.00 89.19 209 GLN A N 1
ATOM 1723 C CA . GLN A 1 209 ? 24.184 -2.115 -11.784 1.00 89.19 209 GLN A CA 1
ATOM 1724 C C . GLN A 1 209 ? 23.085 -1.110 -12.133 1.00 89.19 209 GLN A C 1
ATOM 1726 O O . GLN A 1 209 ? 23.035 -0.621 -13.262 1.00 89.19 209 GLN A O 1
ATOM 1731 N N . CYS A 1 210 ? 22.250 -0.763 -11.156 1.00 90.19 210 CYS A N 1
ATOM 1732 C CA . CYS A 1 210 ? 21.289 0.331 -11.251 1.00 90.19 210 CYS A CA 1
ATOM 1733 C C . CYS A 1 210 ? 21.507 1.290 -10.075 1.00 90.19 210 CYS A C 1
ATOM 1735 O O . CYS A 1 210 ? 21.423 0.900 -8.912 1.00 90.19 210 CYS A O 1
ATOM 1737 N N . LEU A 1 211 ? 21.816 2.546 -10.380 1.00 90.94 211 LEU A N 1
ATOM 1738 C CA . LEU A 1 211 ? 22.118 3.601 -9.421 1.00 90.94 211 LEU A CA 1
ATOM 1739 C C . LEU A 1 211 ? 21.057 4.699 -9.523 1.00 90.94 211 LEU A C 1
ATOM 1741 O O . LEU A 1 211 ? 20.812 5.253 -10.591 1.00 90.94 211 LEU A O 1
ATOM 1745 N N . LEU A 1 212 ? 20.454 5.066 -8.400 1.00 90.31 212 LEU A N 1
ATOM 1746 C CA . LEU A 1 212 ? 19.596 6.241 -8.295 1.00 90.31 212 LEU A CA 1
ATOM 1747 C C . LEU A 1 212 ? 20.439 7.492 -8.081 1.00 90.31 212 LEU A C 1
ATOM 1749 O O . LEU A 1 212 ? 21.282 7.509 -7.185 1.00 90.31 212 LEU A O 1
ATOM 1753 N N . ILE A 1 213 ? 20.174 8.545 -8.855 1.00 90.38 213 ILE A N 1
ATOM 1754 C CA . ILE A 1 213 ? 20.787 9.865 -8.676 1.00 90.38 213 ILE A CA 1
ATOM 1755 C C . ILE A 1 213 ? 19.857 10.696 -7.791 1.00 90.38 213 ILE A C 1
ATOM 1757 O O . ILE A 1 213 ? 18.756 11.066 -8.210 1.00 90.38 213 ILE A O 1
ATOM 1761 N N . LEU A 1 214 ? 20.294 10.985 -6.567 1.00 89.94 214 LEU A N 1
ATOM 1762 C CA . LEU A 1 214 ? 19.560 11.813 -5.611 1.00 89.94 214 LEU A CA 1
ATOM 1763 C C . LEU A 1 214 ? 19.674 13.312 -5.938 1.00 89.94 214 LEU A C 1
ATOM 1765 O O . LEU A 1 214 ? 20.430 13.740 -6.814 1.00 89.94 214 LEU A O 1
ATOM 1769 N N . THR A 1 215 ? 18.900 14.128 -5.224 1.00 86.31 215 THR A N 1
ATOM 1770 C CA . THR A 1 215 ? 18.863 15.591 -5.389 1.00 86.31 215 THR A CA 1
ATOM 1771 C C . THR A 1 215 ? 20.202 16.268 -5.077 1.00 86.31 215 THR A C 1
ATOM 1773 O O . THR A 1 215 ? 20.560 17.249 -5.728 1.00 86.31 215 THR A O 1
ATOM 1776 N N . ASP A 1 216 ? 20.982 15.701 -4.155 1.00 85.50 216 ASP A N 1
ATOM 1777 C CA . ASP A 1 216 ? 22.345 16.115 -3.798 1.00 85.50 216 ASP A CA 1
ATOM 1778 C C . ASP A 1 216 ? 23.423 15.584 -4.765 1.00 85.50 216 ASP A C 1
ATOM 1780 O O . ASP A 1 216 ? 24.613 15.813 -4.562 1.00 85.50 216 ASP A O 1
ATOM 1784 N N . SER A 1 217 ? 23.019 14.912 -5.850 1.00 81.06 217 SER A N 1
ATOM 1785 C CA . SER A 1 217 ? 23.892 14.221 -6.814 1.00 81.06 217 SER A CA 1
ATOM 1786 C C . SER A 1 217 ? 24.656 13.018 -6.248 1.00 81.06 217 SER A C 1
ATOM 1788 O O . SER A 1 217 ? 25.537 12.485 -6.929 1.00 81.06 217 SER A O 1
ATOM 1790 N N . SER A 1 218 ? 24.318 12.550 -5.043 1.00 88.19 218 SER A N 1
ATOM 1791 C CA . SER A 1 218 ? 24.806 11.263 -4.551 1.00 88.19 218 SER A CA 1
ATOM 1792 C C . SER A 1 218 ? 24.133 10.109 -5.304 1.00 88.19 218 SER A C 1
ATOM 1794 O O . SER A 1 218 ? 23.026 10.238 -5.838 1.00 88.19 218 SER A O 1
ATOM 1796 N N . LYS A 1 219 ? 24.838 8.977 -5.392 1.00 89.88 219 LYS A N 1
ATOM 1797 C CA . LYS A 1 219 ? 24.379 7.782 -6.103 1.00 89.88 219 LYS A CA 1
ATOM 1798 C C . LYS A 1 219 ? 24.139 6.649 -5.121 1.00 89.88 219 LYS A C 1
ATOM 1800 O O . LYS A 1 219 ? 25.006 6.365 -4.296 1.00 89.88 219 LYS A O 1
ATOM 1805 N N . ILE A 1 220 ? 22.987 5.993 -5.226 1.00 89.44 220 ILE A N 1
ATOM 1806 C CA . ILE A 1 220 ? 22.641 4.840 -4.387 1.00 89.44 220 ILE A CA 1
ATOM 1807 C C . ILE A 1 220 ? 22.290 3.656 -5.269 1.00 89.44 220 ILE A C 1
ATOM 1809 O O . ILE A 1 220 ? 21.422 3.763 -6.129 1.00 89.44 220 ILE A O 1
ATOM 1813 N N . GLU A 1 221 ? 22.934 2.524 -5.018 1.00 90.06 221 GLU A N 1
ATOM 1814 C CA . GLU A 1 221 ? 22.622 1.272 -5.695 1.00 90.06 221 GLU A CA 1
ATOM 1815 C C . GLU A 1 221 ? 21.299 0.690 -5.215 1.00 90.06 221 GLU A C 1
ATOM 1817 O O . GLU A 1 221 ? 21.014 0.651 -4.015 1.00 90.06 221 GLU A O 1
ATOM 1822 N N . VAL A 1 222 ? 20.486 0.274 -6.181 1.00 88.50 222 VAL A N 1
ATOM 1823 C CA . VAL A 1 222 ? 19.205 -0.386 -5.957 1.00 88.50 222 VAL A CA 1
ATOM 1824 C C . VAL A 1 222 ? 19.110 -1.621 -6.833 1.00 88.50 222 VAL A C 1
ATOM 1826 O O . VAL A 1 222 ? 19.566 -1.637 -7.977 1.00 88.50 222 VAL A O 1
ATOM 1829 N N . GLU A 1 223 ? 18.482 -2.655 -6.290 1.00 85.56 223 GLU A N 1
ATOM 1830 C CA . GLU A 1 223 ? 18.072 -3.805 -7.080 1.00 85.56 223 GLU A CA 1
ATOM 1831 C C . GLU A 1 223 ? 16.844 -3.428 -7.919 1.00 85.56 223 GLU A C 1
ATOM 1833 O O . GLU A 1 223 ? 15.913 -2.774 -7.447 1.00 85.56 223 GLU A O 1
ATOM 1838 N N . THR A 1 224 ? 16.861 -3.811 -9.192 1.00 85.38 224 THR A N 1
ATOM 1839 C CA . THR A 1 224 ? 15.732 -3.655 -10.115 1.00 85.38 224 THR A CA 1
ATOM 1840 C C . THR A 1 224 ? 14.665 -4.709 -9.848 1.00 85.38 224 THR A C 1
ATOM 1842 O O . THR A 1 224 ? 14.993 -5.817 -9.428 1.00 85.38 224 THR A O 1
ATOM 1845 N N . ASN A 1 225 ? 13.403 -4.409 -10.159 1.00 82.31 225 ASN A N 1
ATOM 1846 C CA . ASN A 1 225 ? 12.248 -5.297 -9.955 1.00 82.31 225 ASN A CA 1
ATOM 1847 C C . ASN A 1 225 ? 11.948 -5.630 -8.484 1.00 82.31 225 ASN A C 1
ATOM 1849 O O . ASN A 1 225 ? 11.214 -6.577 -8.197 1.00 82.31 225 ASN A O 1
ATOM 1853 N N . THR A 1 226 ? 12.470 -4.842 -7.544 1.00 83.56 226 THR A N 1
ATOM 1854 C CA . THR A 1 226 ? 12.171 -4.954 -6.114 1.00 83.56 226 THR A CA 1
ATOM 1855 C C . THR A 1 226 ? 11.736 -3.605 -5.543 1.00 83.56 226 THR A C 1
ATOM 1857 O O . THR A 1 226 ? 12.069 -2.537 -6.062 1.00 83.56 226 THR A O 1
ATOM 1860 N N . TYR A 1 227 ? 10.929 -3.647 -4.480 1.00 83.69 227 TYR A N 1
ATOM 1861 C CA . TYR A 1 227 ? 10.503 -2.440 -3.776 1.00 83.69 227 TYR A CA 1
ATOM 1862 C C . TYR A 1 227 ? 11.583 -1.977 -2.801 1.00 83.69 227 TYR A C 1
ATOM 1864 O O . TYR A 1 227 ? 12.104 -2.766 -2.012 1.00 83.69 227 TYR A O 1
ATOM 1872 N N . PHE A 1 228 ? 11.856 -0.676 -2.804 1.00 88.12 228 PHE A N 1
ATOM 1873 C CA . PHE A 1 228 ? 12.781 -0.030 -1.879 1.00 88.12 228 PHE A CA 1
ATOM 1874 C C . PHE A 1 228 ? 12.131 1.180 -1.198 1.00 88.12 228 PHE A C 1
ATOM 1876 O O . PHE A 1 228 ? 11.052 1.641 -1.573 1.00 88.12 228 PHE A O 1
ATOM 1883 N N . ASN A 1 229 ? 12.781 1.695 -0.151 1.00 86.25 229 ASN A N 1
ATOM 1884 C CA . ASN A 1 229 ? 12.283 2.860 0.584 1.00 86.25 229 ASN A CA 1
ATOM 1885 C C . ASN A 1 229 ? 12.123 4.065 -0.349 1.00 86.25 229 ASN A C 1
ATOM 1887 O O . ASN A 1 229 ? 13.045 4.375 -1.100 1.00 86.25 229 ASN A O 1
ATOM 1891 N N . VAL A 1 230 ? 10.983 4.756 -0.249 1.00 88.44 230 VAL A N 1
ATOM 1892 C CA . VAL A 1 230 ? 10.660 5.928 -1.075 1.00 88.44 230 VAL A CA 1
ATOM 1893 C C . VAL A 1 230 ? 11.782 6.963 -0.977 1.00 88.44 230 VAL A C 1
ATOM 1895 O O . VAL A 1 230 ? 12.146 7.389 0.122 1.00 88.44 230 VAL A O 1
ATOM 1898 N N . LYS A 1 231 ? 12.318 7.379 -2.127 1.00 88.69 231 LYS A N 1
ATOM 1899 C CA . LYS A 1 231 ? 13.362 8.406 -2.228 1.00 88.69 231 LYS A CA 1
ATOM 1900 C C . LYS A 1 231 ? 13.018 9.432 -3.293 1.00 88.69 231 LYS A C 1
ATOM 1902 O O . LYS A 1 231 ? 12.425 9.094 -4.313 1.00 88.69 231 LYS A O 1
ATOM 1907 N N . GLU A 1 232 ? 13.420 10.674 -3.051 1.00 91.19 232 GLU A N 1
ATOM 1908 C CA . GLU A 1 232 ? 13.364 11.736 -4.052 1.00 91.19 232 GLU A CA 1
ATOM 1909 C C . GLU A 1 232 ? 14.583 11.629 -4.979 1.00 91.19 232 GLU A C 1
ATOM 1911 O O . GLU A 1 232 ? 15.727 11.702 -4.525 1.00 91.19 232 GLU A O 1
ATOM 1916 N N . ILE A 1 233 ? 14.340 11.430 -6.272 1.00 91.12 233 ILE A N 1
ATOM 1917 C CA . ILE A 1 233 ? 15.367 11.190 -7.286 1.00 91.12 233 ILE A CA 1
ATOM 1918 C C . ILE A 1 233 ? 15.311 12.242 -8.393 1.00 91.12 233 ILE A C 1
ATOM 1920 O O . ILE A 1 233 ? 14.245 12.736 -8.764 1.00 91.12 233 ILE A O 1
ATOM 1924 N N . LYS A 1 234 ? 16.484 12.554 -8.942 1.00 91.56 234 LYS A N 1
ATOM 1925 C CA . LYS A 1 234 ? 16.688 13.434 -10.101 1.00 91.56 234 LYS A CA 1
ATOM 1926 C C . LYS A 1 234 ? 16.904 12.643 -11.397 1.00 91.56 234 LYS A C 1
ATOM 1928 O O . LYS A 1 234 ? 16.679 13.165 -12.488 1.00 91.56 234 LYS A O 1
ATOM 1933 N N . GLY A 1 235 ? 17.348 11.393 -11.286 1.00 89.94 235 GLY A N 1
ATOM 1934 C CA . GLY A 1 235 ? 17.629 10.534 -12.430 1.00 89.94 235 GLY A CA 1
ATOM 1935 C C . GLY A 1 235 ? 18.050 9.122 -12.038 1.00 89.94 235 GLY A C 1
ATOM 1936 O O . GLY A 1 235 ? 18.081 8.768 -10.857 1.00 89.94 235 GLY A O 1
ATOM 1937 N N . ILE A 1 236 ? 18.384 8.329 -13.050 1.00 90.75 236 ILE A N 1
ATOM 1938 C CA . ILE A 1 236 ? 18.796 6.930 -12.952 1.00 90.75 236 ILE A CA 1
ATOM 1939 C C . ILE A 1 236 ? 20.060 6.744 -13.792 1.00 90.75 236 ILE A C 1
ATOM 1941 O O . ILE A 1 236 ? 20.109 7.143 -14.953 1.00 90.75 236 ILE A O 1
ATOM 1945 N N . GLU A 1 237 ? 21.074 6.107 -13.222 1.00 91.25 237 GLU A N 1
ATOM 1946 C CA . GLU A 1 237 ? 22.248 5.627 -13.939 1.00 91.25 237 GLU A CA 1
ATOM 1947 C C . GLU A 1 237 ? 22.212 4.099 -14.008 1.00 91.25 237 GLU A C 1
ATOM 1949 O O . GLU A 1 237 ? 22.217 3.409 -12.992 1.00 91.25 237 GLU A O 1
ATOM 1954 N N . LEU A 1 238 ? 22.157 3.568 -15.223 1.00 90.25 238 LEU A N 1
ATOM 1955 C CA . LEU A 1 238 ? 22.025 2.148 -15.500 1.00 90.25 238 LEU A CA 1
ATOM 1956 C C . LEU A 1 238 ? 23.276 1.639 -16.209 1.00 90.25 238 LEU A C 1
ATOM 1958 O O . LEU A 1 238 ? 23.643 2.135 -17.274 1.00 90.25 238 LEU A O 1
ATOM 1962 N N . LYS A 1 239 ? 23.895 0.602 -15.651 1.00 89.12 239 LYS A N 1
ATOM 1963 C CA . LYS A 1 239 ? 25.022 -0.105 -16.254 1.00 89.12 239 LYS A CA 1
ATOM 1964 C C . LYS A 1 239 ? 24.567 -1.476 -16.734 1.00 89.12 239 LYS A C 1
ATOM 1966 O O . LYS A 1 239 ? 24.220 -2.338 -15.924 1.00 89.12 239 LYS A O 1
ATOM 1971 N N . ILE A 1 240 ? 24.604 -1.689 -18.044 1.00 88.94 240 ILE A N 1
ATOM 1972 C CA . ILE A 1 240 ? 24.211 -2.948 -18.684 1.00 88.94 240 ILE A CA 1
ATOM 1973 C C . ILE A 1 240 ? 25.409 -3.636 -19.335 1.00 88.94 240 ILE A C 1
ATOM 1975 O O . ILE A 1 240 ? 26.396 -2.999 -19.707 1.00 88.94 240 ILE A O 1
ATOM 1979 N N . ASN A 1 241 ? 25.325 -4.955 -19.460 1.00 87.62 241 ASN A N 1
ATOM 1980 C CA . ASN A 1 241 ? 26.281 -5.782 -20.176 1.00 87.62 241 ASN A CA 1
ATOM 1981 C C . ASN A 1 241 ? 25.597 -6.481 -21.344 1.00 87.62 241 ASN A C 1
ATOM 1983 O O . ASN A 1 241 ? 24.736 -7.340 -21.158 1.00 87.62 241 ASN A O 1
ATOM 1987 N N . CYS A 1 242 ? 26.026 -6.141 -22.548 1.00 83.81 242 CYS A N 1
ATOM 1988 C CA . CYS A 1 242 ? 25.498 -6.681 -23.787 1.00 83.81 242 CYS A CA 1
ATOM 1989 C C . CYS A 1 242 ? 26.330 -7.907 -24.169 1.00 83.81 242 CYS A C 1
ATOM 1991 O O . CYS A 1 242 ? 27.384 -7.780 -24.793 1.00 83.81 242 CYS A O 1
ATOM 1993 N N . ASN A 1 243 ? 25.900 -9.094 -23.741 1.00 77.19 243 ASN A N 1
ATOM 1994 C CA . ASN A 1 243 ? 26.628 -10.355 -23.943 1.00 77.19 243 ASN A CA 1
ATOM 1995 C C . ASN A 1 243 ? 26.099 -11.193 -25.117 1.00 77.19 243 ASN A C 1
ATOM 1997 O O . ASN A 1 243 ? 26.825 -12.037 -25.635 1.00 77.19 243 ASN A O 1
ATOM 2001 N N . LYS A 1 244 ? 24.858 -10.965 -25.556 1.00 73.56 244 LYS A N 1
ATOM 2002 C CA . LYS A 1 244 ? 24.181 -11.775 -26.578 1.00 73.56 244 LYS A CA 1
ATOM 2003 C C . LYS A 1 244 ? 23.930 -10.965 -27.845 1.00 73.56 244 LYS A C 1
ATOM 2005 O O . LYS A 1 244 ? 22.792 -10.693 -28.211 1.00 73.56 244 LYS A O 1
ATOM 2010 N N . TYR A 1 245 ? 24.992 -10.568 -28.537 1.00 73.31 245 TYR A N 1
ATOM 2011 C CA . TYR A 1 245 ? 24.875 -9.851 -29.807 1.00 73.31 245 TYR A CA 1
ATOM 2012 C C . TYR A 1 245 ? 25.197 -10.759 -30.999 1.00 73.31 245 TYR A C 1
ATOM 2014 O O . TYR A 1 245 ? 25.989 -11.697 -30.910 1.00 73.31 245 TYR A O 1
ATOM 2022 N N . LYS A 1 246 ? 24.534 -10.503 -32.131 1.00 70.69 246 LYS A N 1
ATOM 2023 C CA . LYS A 1 246 ? 24.730 -11.264 -33.369 1.00 70.69 246 LYS A CA 1
ATOM 2024 C C . LYS A 1 246 ? 25.958 -10.733 -34.107 1.00 70.69 246 LYS A C 1
ATOM 2026 O O . LYS A 1 246 ? 25.976 -9.575 -34.521 1.00 70.69 246 LYS A O 1
ATOM 2031 N N . TYR A 1 247 ? 26.957 -11.587 -34.307 1.00 69.38 247 TYR A N 1
ATOM 2032 C CA . TYR A 1 247 ? 28.110 -11.273 -35.148 1.00 69.38 247 TYR A CA 1
ATOM 2033 C C . TYR A 1 247 ? 27.705 -11.335 -36.617 1.00 69.38 247 TYR A C 1
ATOM 2035 O O . TYR A 1 247 ? 27.100 -12.310 -37.061 1.00 69.38 247 TYR A O 1
ATOM 2043 N N . THR A 1 248 ? 28.039 -10.291 -37.366 1.00 67.50 248 THR A N 1
ATOM 2044 C CA . THR A 1 248 ? 27.855 -10.274 -38.818 1.00 67.50 248 THR A CA 1
ATOM 2045 C C . THR A 1 248 ? 29.139 -9.740 -39.426 1.00 67.50 248 THR A C 1
ATOM 2047 O O . THR A 1 248 ? 29.555 -8.630 -39.089 1.00 67.50 248 THR A O 1
ATOM 2050 N N . ASN A 1 249 ? 29.787 -10.523 -40.287 1.00 61.09 249 ASN A N 1
ATOM 2051 C CA . ASN A 1 249 ? 30.954 -10.039 -41.011 1.00 61.09 249 ASN A CA 1
ATOM 2052 C C . ASN A 1 249 ? 30.508 -8.989 -42.028 1.00 61.09 249 ASN A C 1
ATOM 2054 O O . ASN A 1 249 ? 29.539 -9.184 -42.764 1.00 61.09 249 ASN A O 1
ATOM 2058 N N . THR A 1 250 ? 31.242 -7.881 -42.109 1.00 60.66 250 THR A N 1
ATOM 2059 C CA . THR A 1 250 ? 30.968 -6.810 -43.078 1.00 60.66 250 THR A CA 1
ATOM 2060 C C . THR A 1 250 ? 31.036 -7.293 -44.529 1.00 60.66 250 THR A C 1
ATOM 2062 O O . THR A 1 250 ? 30.376 -6.715 -45.386 1.00 60.66 250 THR A O 1
ATOM 2065 N N . SER A 1 251 ? 31.749 -8.389 -44.801 1.00 56.19 251 SER A N 1
ATOM 2066 C CA . SER A 1 251 ? 31.811 -9.044 -46.112 1.00 56.19 251 SER A CA 1
ATOM 2067 C C . SER A 1 251 ? 30.545 -9.821 -46.507 1.00 56.19 251 SER A C 1
ATOM 2069 O O . SER A 1 251 ? 30.337 -10.052 -47.693 1.00 56.19 251 SER A O 1
ATOM 2071 N N . GLU A 1 252 ? 29.693 -10.216 -45.554 1.00 48.81 252 GLU A N 1
ATOM 2072 C CA . GLU A 1 252 ? 28.486 -11.039 -45.786 1.00 48.81 252 GLU A CA 1
ATOM 2073 C C . GLU A 1 252 ? 27.186 -10.211 -45.857 1.00 48.81 252 GLU A C 1
ATOM 2075 O O . GLU A 1 252 ? 26.137 -1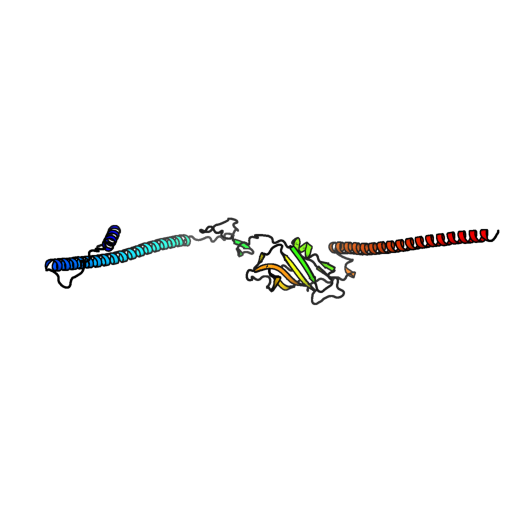0.710 -46.269 1.00 48.81 252 GLU A O 1
ATOM 2080 N N . LEU A 1 253 ? 27.245 -8.924 -45.496 1.00 50.38 253 LEU A N 1
ATOM 2081 C CA . LEU A 1 253 ? 26.092 -8.013 -45.466 1.00 50.38 253 LEU A CA 1
ATOM 2082 C C . LEU A 1 253 ? 25.555 -7.623 -46.855 1.00 50.38 253 LEU A C 1
ATOM 2084 O O . LEU A 1 253 ? 24.459 -7.083 -46.946 1.00 50.38 253 LEU A O 1
ATOM 2088 N N . ASN A 1 254 ? 26.269 -7.946 -47.937 1.00 45.22 254 ASN A N 1
ATOM 2089 C CA . ASN A 1 254 ? 25.859 -7.612 -49.306 1.00 45.22 254 ASN A CA 1
ATOM 2090 C C . ASN A 1 254 ? 24.730 -8.485 -49.875 1.00 45.22 254 ASN A C 1
ATOM 2092 O O . ASN A 1 254 ? 24.334 -8.258 -51.016 1.00 45.22 254 ASN A O 1
ATOM 2096 N N . THR A 1 255 ? 24.223 -9.484 -49.141 1.00 45.81 255 THR A N 1
ATOM 2097 C CA . THR A 1 255 ? 23.353 -10.493 -49.769 1.00 45.81 255 THR A CA 1
ATOM 2098 C C . THR A 1 255 ? 21.932 -10.665 -49.257 1.00 45.81 255 THR A C 1
ATOM 2100 O O . THR A 1 255 ? 21.176 -11.195 -50.049 1.00 45.81 255 THR A O 1
ATOM 2103 N N . ASN A 1 256 ? 21.489 -10.232 -48.066 1.00 43.94 256 ASN A N 1
ATOM 2104 C CA . ASN A 1 256 ? 20.067 -10.406 -47.683 1.00 43.94 256 ASN A CA 1
ATOM 2105 C C . ASN A 1 256 ? 19.604 -9.507 -46.512 1.00 43.94 256 ASN A C 1
ATOM 2107 O O . ASN A 1 256 ? 20.024 -9.734 -45.378 1.00 43.94 256 ASN A O 1
ATOM 2111 N N . ASN A 1 257 ? 18.693 -8.560 -46.807 1.00 44.25 257 ASN A N 1
ATOM 2112 C CA . ASN A 1 257 ? 17.625 -7.941 -45.981 1.00 44.25 257 ASN A CA 1
ATOM 2113 C C . ASN A 1 257 ? 17.513 -6.411 -46.160 1.00 44.25 257 ASN A C 1
ATOM 2115 O O . ASN A 1 257 ? 18.408 -5.648 -45.791 1.00 44.25 257 ASN A O 1
ATOM 2119 N N . ASP A 1 258 ? 16.345 -5.965 -46.634 1.00 48.19 258 ASP A N 1
ATOM 2120 C CA . ASP A 1 258 ? 16.064 -4.591 -47.081 1.00 48.19 258 ASP A CA 1
ATOM 2121 C C . ASP A 1 258 ? 16.151 -3.505 -45.991 1.00 48.19 258 ASP A C 1
ATOM 2123 O O . ASP A 1 258 ? 16.475 -2.363 -46.293 1.00 48.19 258 ASP A O 1
ATOM 2127 N N . SER A 1 259 ? 15.981 -3.836 -44.706 1.00 47.31 259 SER A N 1
ATOM 2128 C CA . SER A 1 259 ? 16.074 -2.840 -43.618 1.00 47.31 259 SER A CA 1
ATOM 2129 C C . SER A 1 259 ? 17.517 -2.488 -43.213 1.00 47.31 259 SER A C 1
ATOM 2131 O O . SER A 1 259 ? 17.782 -1.368 -42.776 1.00 47.31 259 SER A O 1
ATOM 2133 N N . TYR A 1 260 ? 18.472 -3.412 -43.376 1.00 45.28 260 TYR A N 1
ATOM 2134 C CA . TYR A 1 260 ? 19.891 -3.145 -43.095 1.00 45.28 260 TYR A CA 1
ATOM 2135 C C . TYR A 1 260 ? 20.584 -2.439 -44.266 1.00 45.28 260 TYR A C 1
ATOM 2137 O O . TYR A 1 260 ? 21.488 -1.630 -44.048 1.00 45.28 260 TYR A O 1
ATOM 2145 N N . ASN A 1 261 ? 20.119 -2.686 -45.493 1.00 44.06 261 ASN A N 1
ATOM 2146 C CA . ASN A 1 261 ? 20.635 -2.042 -46.696 1.00 44.06 261 ASN A CA 1
ATOM 2147 C C . ASN A 1 261 ? 20.332 -0.537 -46.751 1.00 44.06 261 ASN A C 1
ATOM 2149 O O . ASN A 1 261 ? 21.167 0.209 -47.248 1.00 44.06 261 ASN A O 1
ATOM 2153 N N . GLU A 1 262 ? 19.221 -0.042 -46.194 1.00 45.97 262 GLU A N 1
ATOM 2154 C CA . GLU A 1 262 ? 18.969 1.411 -46.109 1.00 45.97 262 GLU A CA 1
ATOM 2155 C C . GLU A 1 262 ? 19.940 2.134 -45.152 1.00 45.97 262 GLU A C 1
ATOM 2157 O O . GLU A 1 262 ? 20.416 3.238 -45.442 1.00 45.97 262 GLU A O 1
ATOM 2162 N N . LEU A 1 263 ? 20.317 1.498 -44.038 1.00 45.81 263 LEU A N 1
ATOM 2163 C CA . LEU A 1 263 ? 21.310 2.018 -43.085 1.00 45.81 263 LEU A CA 1
ATOM 2164 C C . LEU A 1 263 ? 22.751 1.918 -43.623 1.00 45.81 263 LEU A C 1
ATOM 2166 O O . LEU A 1 263 ? 23.554 2.837 -43.431 1.00 45.81 263 LEU A O 1
ATOM 2170 N N . LEU A 1 264 ? 23.087 0.847 -44.351 1.00 42.62 264 LEU A N 1
ATOM 2171 C CA . LEU A 1 264 ? 24.379 0.736 -45.038 1.00 42.62 264 LEU A CA 1
ATOM 2172 C C . LEU A 1 264 ? 24.484 1.713 -46.222 1.00 42.62 264 LEU A C 1
ATOM 2174 O O . LEU A 1 264 ? 25.497 2.390 -46.368 1.00 42.62 264 LEU A O 1
ATOM 2178 N N . ASN A 1 265 ? 23.438 1.858 -47.038 1.00 42.56 265 ASN A N 1
ATOM 2179 C CA . ASN A 1 265 ? 23.460 2.760 -48.193 1.00 42.56 265 ASN A CA 1
ATOM 2180 C C . ASN A 1 265 ? 23.488 4.233 -47.774 1.00 42.56 265 ASN A C 1
ATOM 2182 O O . ASN A 1 265 ? 24.250 5.009 -48.349 1.00 42.56 265 ASN A O 1
ATOM 2186 N N . SER A 1 266 ? 22.746 4.628 -46.732 1.00 47.72 266 SER A N 1
ATOM 2187 C CA . SER A 1 266 ? 22.803 6.001 -46.200 1.00 47.72 266 SER A CA 1
ATOM 2188 C C . SER A 1 266 ? 24.166 6.350 -45.584 1.00 47.72 266 SER A C 1
ATOM 2190 O O . SER A 1 266 ? 24.615 7.496 -45.677 1.00 47.72 266 SER A O 1
ATOM 2192 N N . SER A 1 267 ? 24.869 5.370 -45.009 1.00 42.94 267 SER A N 1
ATOM 2193 C CA . SER A 1 267 ? 26.214 5.554 -44.452 1.00 42.94 267 SER A CA 1
ATOM 2194 C C . SER A 1 267 ? 27.326 5.517 -45.505 1.00 42.94 267 SER A C 1
ATOM 2196 O O . SER A 1 267 ? 28.277 6.296 -45.392 1.00 42.94 267 SER A O 1
ATOM 2198 N N . TYR A 1 268 ? 27.192 4.709 -46.564 1.00 46.16 268 TYR A N 1
ATOM 2199 C CA . TYR A 1 268 ? 28.051 4.806 -47.748 1.00 46.16 268 TYR A CA 1
ATOM 2200 C C . TYR A 1 268 ? 27.900 6.172 -48.413 1.00 46.16 268 TYR A C 1
ATOM 2202 O O . TYR A 1 268 ? 28.918 6.816 -48.644 1.00 46.16 268 TYR A O 1
ATOM 2210 N N . LEU A 1 269 ? 26.665 6.661 -48.596 1.00 44.41 269 LEU A N 1
ATOM 2211 C CA . LEU A 1 269 ? 26.384 8.003 -49.118 1.00 44.41 269 LEU A CA 1
ATOM 2212 C C . LEU A 1 269 ? 27.009 9.110 -48.260 1.00 44.41 269 LEU A C 1
ATOM 2214 O O . LEU A 1 269 ? 27.615 10.027 -48.812 1.00 44.41 269 LEU A O 1
ATOM 2218 N N . ARG A 1 270 ? 26.933 9.021 -46.922 1.00 49.00 270 ARG A N 1
ATOM 2219 C CA . ARG A 1 270 ? 27.604 9.984 -46.026 1.00 49.00 270 ARG A CA 1
ATOM 2220 C C . ARG A 1 270 ? 29.125 9.926 -46.135 1.00 49.00 270 ARG A C 1
ATOM 2222 O O . ARG A 1 270 ? 29.738 10.974 -46.283 1.00 49.00 270 ARG A O 1
ATOM 2229 N N . LYS A 1 271 ? 29.741 8.736 -46.142 1.00 49.00 271 LYS A N 1
ATOM 2230 C CA . LYS A 1 271 ? 31.200 8.608 -46.320 1.00 49.00 271 LYS A CA 1
ATOM 2231 C C . LYS A 1 271 ? 31.661 9.092 -47.693 1.00 49.00 271 LYS A C 1
ATOM 2233 O O . LYS A 1 271 ? 32.678 9.773 -47.766 1.00 49.00 271 LYS A O 1
ATOM 2238 N N . THR A 1 272 ? 30.937 8.784 -48.771 1.00 48.28 272 THR A N 1
ATOM 2239 C CA . THR A 1 272 ? 31.259 9.320 -50.101 1.00 48.28 272 THR A CA 1
ATOM 2240 C C . THR A 1 272 ? 31.068 10.825 -50.158 1.00 48.28 272 THR A C 1
ATOM 2242 O O . THR A 1 272 ? 31.892 11.486 -50.775 1.00 48.28 272 THR A O 1
ATOM 2245 N N . ASN A 1 273 ? 30.060 11.377 -49.477 1.00 51.19 273 ASN A N 1
ATOM 2246 C CA . ASN A 1 273 ? 29.864 12.822 -49.397 1.00 51.19 273 ASN A CA 1
ATOM 2247 C C . ASN A 1 273 ? 30.958 13.504 -48.573 1.00 51.19 273 ASN A C 1
ATOM 2249 O O . ASN A 1 273 ? 31.448 14.533 -49.009 1.00 51.19 273 ASN A O 1
ATOM 2253 N N . ASP A 1 274 ? 31.417 12.920 -47.466 1.00 53.62 274 ASP A N 1
ATOM 2254 C CA . ASP A 1 274 ? 32.534 13.459 -46.677 1.00 53.62 274 ASP A CA 1
ATOM 2255 C C . ASP A 1 274 ? 33.873 13.362 -47.425 1.00 53.62 274 ASP A C 1
ATOM 2257 O O . ASP A 1 274 ? 34.702 14.269 -47.342 1.00 53.62 274 ASP A O 1
ATOM 2261 N N . ILE A 1 275 ? 34.095 12.285 -48.188 1.00 56.59 275 ILE A N 1
ATOM 2262 C CA . ILE A 1 275 ? 35.272 12.137 -49.058 1.00 56.59 275 ILE A CA 1
ATOM 2263 C C . ILE A 1 275 ? 35.199 13.125 -50.231 1.00 56.59 275 ILE A C 1
ATOM 2265 O O . ILE A 1 275 ? 36.196 13.774 -50.538 1.00 56.59 275 ILE A O 1
ATOM 2269 N N . LEU A 1 276 ? 34.028 13.294 -50.855 1.00 53.69 276 LEU A N 1
ATOM 2270 C CA . LEU A 1 276 ? 33.797 14.309 -51.886 1.00 53.69 276 LEU A CA 1
ATOM 2271 C C . LEU A 1 276 ? 34.001 15.717 -51.329 1.00 53.69 276 LEU A C 1
ATOM 2273 O O . LEU A 1 276 ? 34.674 16.511 -51.973 1.00 53.69 276 LEU A O 1
ATOM 2277 N N . LEU A 1 277 ? 33.501 16.012 -50.128 1.00 62.72 277 LEU A N 1
ATOM 2278 C CA . LEU A 1 277 ? 33.668 17.310 -49.478 1.00 62.72 277 LEU A CA 1
ATOM 2279 C C . LEU A 1 277 ? 35.146 17.585 -49.177 1.00 62.72 277 LEU A C 1
ATOM 2281 O O . LEU A 1 277 ? 35.636 18.668 -49.478 1.00 62.72 277 LEU A O 1
ATOM 2285 N N . LYS A 1 278 ? 35.890 16.592 -48.670 1.00 64.31 278 LYS A N 1
ATOM 2286 C CA . LYS A 1 278 ? 37.346 16.700 -48.477 1.00 64.31 278 LYS A CA 1
ATOM 2287 C C . LYS A 1 278 ? 38.097 16.907 -49.790 1.00 64.31 278 LYS A C 1
ATOM 2289 O O . LYS A 1 278 ? 39.013 17.721 -49.831 1.00 64.31 278 LYS A O 1
ATOM 2294 N N . ASN A 1 279 ? 37.699 16.219 -50.859 1.00 65.00 279 ASN A N 1
ATOM 2295 C CA . ASN A 1 279 ? 38.300 16.401 -52.180 1.00 65.00 279 ASN A CA 1
ATOM 2296 C C . ASN A 1 279 ? 37.961 17.775 -52.779 1.00 65.00 279 ASN A C 1
ATOM 2298 O O . ASN A 1 279 ? 38.822 18.385 -53.403 1.00 65.00 279 ASN A O 1
ATOM 2302 N N . ILE A 1 280 ? 36.747 18.291 -52.561 1.00 67.00 280 ILE A N 1
ATOM 2303 C CA . ILE A 1 280 ? 36.347 19.643 -52.976 1.00 67.00 280 ILE A CA 1
ATOM 2304 C C . ILE A 1 280 ? 37.166 20.691 -52.218 1.00 67.00 280 ILE A C 1
ATOM 2306 O O . ILE A 1 280 ? 37.733 21.570 -52.857 1.00 67.00 280 ILE A O 1
ATOM 2310 N N . ILE A 1 281 ? 37.300 20.564 -50.894 1.00 68.44 281 ILE A N 1
ATOM 2311 C CA . ILE A 1 281 ? 38.107 21.480 -50.072 1.00 68.44 281 ILE A CA 1
ATOM 2312 C C . ILE A 1 281 ? 39.581 21.432 -50.499 1.00 68.44 281 ILE A C 1
ATOM 2314 O O . ILE A 1 281 ? 40.194 22.475 -50.704 1.00 68.44 281 ILE A O 1
ATOM 2318 N N . SER A 1 282 ? 40.138 20.236 -50.718 1.00 69.75 282 SER A N 1
ATOM 2319 C CA . SER A 1 282 ? 41.522 20.085 -51.186 1.00 69.75 282 SER A CA 1
ATOM 2320 C C . SER A 1 282 ? 41.732 20.683 -52.583 1.00 69.75 282 SER A C 1
ATOM 2322 O O . SER A 1 282 ? 42.743 21.341 -52.825 1.00 69.75 282 SER A O 1
ATOM 2324 N N . ASN A 1 283 ? 40.764 20.528 -53.491 1.00 70.19 283 ASN A N 1
ATOM 2325 C CA . ASN A 1 283 ? 40.812 21.155 -54.811 1.00 70.19 283 ASN A CA 1
ATOM 2326 C C . ASN A 1 283 ? 40.666 22.684 -54.730 1.00 70.19 283 ASN A C 1
ATOM 2328 O O . ASN A 1 283 ? 41.362 23.391 -55.455 1.00 70.19 283 ASN A O 1
ATOM 2332 N N . GLU A 1 284 ? 39.813 23.218 -53.850 1.00 70.25 284 GLU A N 1
ATOM 2333 C CA . GLU A 1 284 ? 39.716 24.665 -53.614 1.00 70.25 284 GLU A CA 1
ATOM 2334 C C . GLU A 1 284 ? 41.024 25.245 -53.065 1.00 70.25 284 GLU A C 1
ATOM 2336 O O . GLU A 1 284 ? 41.444 26.323 -53.490 1.00 70.25 284 GLU A O 1
ATOM 2341 N N . GLU A 1 285 ? 41.693 24.535 -52.155 1.00 70.50 285 GLU A N 1
ATOM 2342 C CA . GLU A 1 285 ? 43.012 24.919 -51.646 1.00 70.50 285 GLU A CA 1
ATOM 2343 C C . GLU A 1 285 ? 44.066 24.912 -52.761 1.00 70.50 285 GLU A C 1
ATOM 2345 O O . GLU A 1 285 ? 44.795 25.893 -52.911 1.00 70.50 285 GLU A O 1
ATOM 2350 N N . GLN A 1 286 ? 44.087 23.883 -53.616 1.00 66.25 286 GLN A N 1
ATOM 2351 C CA . GLN A 1 286 ? 44.985 23.837 -54.778 1.00 66.25 286 GLN A CA 1
ATOM 2352 C C . GLN A 1 286 ? 44.720 24.980 -55.769 1.00 66.25 286 GLN A C 1
ATOM 2354 O O . GLN A 1 286 ? 45.664 25.603 -56.259 1.00 66.25 286 GLN A O 1
ATOM 2359 N N . VAL A 1 287 ? 43.453 25.307 -56.044 1.00 71.00 287 VAL A N 1
ATOM 2360 C CA . VAL A 1 287 ? 43.082 26.428 -56.927 1.00 71.00 287 VAL A CA 1
ATOM 2361 C C . VAL A 1 287 ? 43.499 27.770 -56.324 1.00 71.00 287 VAL A C 1
ATOM 2363 O O . VAL A 1 287 ? 44.003 28.632 -57.049 1.00 71.00 287 VAL A O 1
ATOM 2366 N N . LYS A 1 288 ? 43.353 27.959 -55.006 1.00 73.75 288 LYS A N 1
ATOM 2367 C CA . LYS A 1 288 ? 43.862 29.156 -54.315 1.00 73.75 288 LYS A CA 1
ATOM 2368 C C . LYS A 1 288 ? 45.378 29.271 -54.454 1.00 73.75 288 LYS A C 1
ATOM 2370 O O . LYS A 1 288 ? 45.849 30.330 -54.862 1.00 73.75 288 LYS A O 1
ATOM 2375 N N . SER A 1 289 ? 46.123 28.187 -54.233 1.00 70.06 289 SER A N 1
ATOM 2376 C CA . SER A 1 289 ? 47.581 28.178 -54.409 1.00 70.06 289 SER A CA 1
ATOM 2377 C C . SER A 1 289 ? 48.008 28.475 -55.852 1.00 70.06 289 SER A C 1
ATOM 2379 O O . SER A 1 289 ? 48.955 29.229 -56.065 1.00 70.06 289 SER A O 1
ATOM 2381 N N . ILE A 1 290 ? 47.298 27.952 -56.860 1.00 72.62 290 ILE A N 1
ATOM 2382 C CA . ILE A 1 290 ? 47.564 28.259 -58.278 1.00 72.62 290 ILE A CA 1
ATOM 2383 C C . ILE A 1 290 ? 47.286 29.736 -58.585 1.00 72.62 290 ILE A C 1
ATOM 2385 O O . ILE A 1 290 ? 48.063 30.378 -59.290 1.00 72.62 290 ILE A O 1
ATOM 2389 N N . ASN A 1 291 ? 46.204 30.301 -58.049 1.00 76.06 291 ASN A N 1
ATOM 2390 C CA . ASN A 1 291 ? 45.879 31.713 -58.248 1.00 76.06 291 ASN A CA 1
ATOM 2391 C C . ASN A 1 291 ? 46.898 32.642 -57.574 1.00 76.06 291 ASN A C 1
ATOM 2393 O O . ASN A 1 291 ? 47.269 33.661 -58.159 1.00 76.06 291 ASN A O 1
ATOM 2397 N N . GLU A 1 292 ? 47.394 32.281 -56.390 1.00 77.56 292 GLU A N 1
ATOM 2398 C CA . GLU A 1 292 ? 48.491 32.993 -55.728 1.00 77.56 292 GLU A CA 1
ATOM 2399 C C . GLU A 1 292 ? 49.793 32.907 -56.535 1.00 77.56 292 GLU A C 1
ATOM 2401 O O . GLU A 1 292 ? 50.453 33.928 -56.736 1.00 77.56 292 GLU A O 1
ATOM 2406 N N . LEU A 1 293 ? 50.118 31.733 -57.088 1.00 70.94 293 LEU A N 1
ATOM 2407 C CA . LEU A 1 293 ? 51.271 31.546 -57.973 1.00 70.94 293 LEU A CA 1
ATOM 2408 C C . LEU A 1 293 ? 51.150 32.387 -59.255 1.00 70.94 293 LEU A C 1
ATOM 2410 O O . LEU A 1 293 ? 52.104 33.042 -59.671 1.00 70.94 293 LEU A O 1
ATOM 2414 N N . ASN A 1 294 ? 49.964 32.422 -59.868 1.00 77.69 294 ASN A N 1
ATOM 2415 C CA . ASN 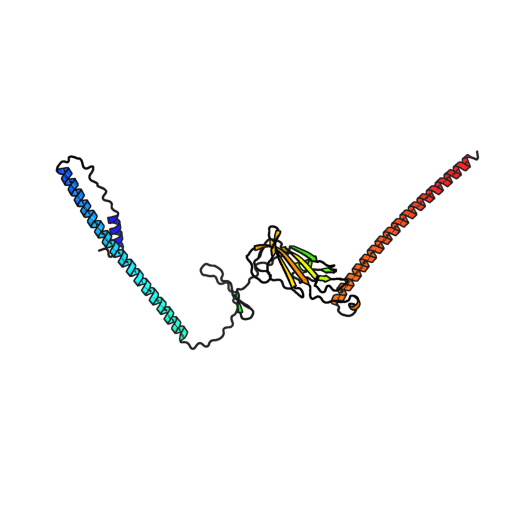A 1 294 ? 49.697 33.226 -61.061 1.00 77.69 294 ASN A CA 1
ATOM 2416 C C . ASN A 1 294 ? 49.790 34.727 -60.770 1.00 77.69 294 ASN A C 1
ATOM 2418 O O . ASN A 1 294 ? 50.318 35.480 -61.589 1.00 77.69 294 ASN A O 1
ATOM 2422 N N . LYS A 1 295 ? 49.321 35.166 -59.596 1.00 83.00 295 LYS A N 1
ATOM 2423 C CA . LYS A 1 295 ? 49.476 36.552 -59.146 1.00 83.00 295 LYS A CA 1
ATOM 2424 C C . LYS A 1 295 ? 50.953 36.906 -58.966 1.00 83.00 295 LYS A C 1
ATOM 2426 O O . LYS A 1 295 ? 51.391 37.924 -59.494 1.00 83.00 295 LYS A O 1
ATOM 2431 N N . TYR A 1 296 ? 51.720 36.037 -58.308 1.00 77.00 296 TYR A N 1
ATOM 2432 C CA . TYR A 1 296 ? 53.163 36.211 -58.142 1.00 77.00 296 TYR A CA 1
ATOM 2433 C C . TYR A 1 296 ? 53.896 36.291 -59.490 1.00 77.00 296 TYR A C 1
ATOM 2435 O O . TYR A 1 296 ? 54.703 37.194 -59.703 1.00 77.00 296 TYR A O 1
ATOM 2443 N N . ASN A 1 297 ? 53.576 35.399 -60.432 1.00 76.69 297 ASN A N 1
ATOM 2444 C CA . ASN A 1 297 ? 54.181 35.404 -61.766 1.00 76.69 297 ASN A CA 1
ATOM 2445 C C . ASN A 1 297 ? 53.861 36.689 -62.538 1.00 76.69 297 ASN A C 1
ATOM 2447 O O . ASN A 1 297 ? 54.741 37.248 -63.190 1.00 76.69 297 ASN A O 1
ATOM 2451 N N . LYS A 1 298 ? 52.631 37.200 -62.423 1.00 81.56 298 LYS A N 1
ATOM 2452 C CA . LYS A 1 298 ? 52.239 38.463 -63.056 1.00 81.56 298 LYS A CA 1
ATOM 2453 C C . LYS A 1 298 ? 52.996 39.659 -62.467 1.00 81.56 298 LYS A C 1
ATOM 2455 O O . LYS A 1 298 ? 53.521 40.474 -63.219 1.00 81.56 298 LYS A O 1
ATOM 2460 N N . GLU A 1 299 ? 53.126 39.723 -61.141 1.00 82.38 299 GLU A N 1
ATOM 2461 C CA . GLU A 1 299 ? 53.931 40.751 -60.461 1.00 82.38 299 GLU A CA 1
ATOM 2462 C C . GLU A 1 299 ? 55.423 40.663 -60.840 1.00 82.38 299 GLU A C 1
ATOM 2464 O O . GLU A 1 299 ? 56.116 41.680 -60.951 1.00 82.38 299 GLU A O 1
ATOM 2469 N N . TYR A 1 300 ? 55.935 39.450 -61.064 1.00 76.44 300 TYR A N 1
ATOM 2470 C CA . TYR A 1 300 ? 57.304 39.224 -61.520 1.00 76.44 300 TYR A CA 1
ATOM 2471 C C . TYR A 1 300 ? 57.528 39.699 -62.966 1.00 76.44 300 TYR A C 1
ATOM 2473 O O . TYR A 1 300 ? 58.516 40.389 -63.234 1.00 76.44 300 TYR A O 1
ATOM 2481 N N . GLU A 1 301 ? 56.607 39.409 -63.891 1.00 79.75 301 GLU A N 1
ATOM 2482 C CA . GLU A 1 301 ? 56.688 39.904 -65.274 1.00 79.75 301 GLU A CA 1
ATOM 2483 C C . GLU A 1 301 ? 56.557 41.429 -65.372 1.00 79.75 301 GLU A C 1
ATOM 2485 O O . GLU A 1 301 ? 57.274 42.063 -66.157 1.00 79.75 301 GLU A O 1
ATOM 2490 N N . GLU A 1 302 ? 55.707 42.043 -64.544 1.00 79.69 302 GLU A N 1
ATOM 2491 C CA . GLU A 1 302 ? 55.617 43.504 -64.436 1.00 79.69 302 GLU A CA 1
ATOM 2492 C C . GLU A 1 302 ? 56.951 44.104 -63.967 1.00 79.69 302 GLU A C 1
ATOM 2494 O O . GLU A 1 302 ? 57.452 45.049 -64.581 1.00 79.69 302 GLU A O 1
ATOM 2499 N N . LYS A 1 303 ? 57.605 43.510 -62.957 1.00 75.00 303 LYS A N 1
ATOM 2500 C CA . LYS A 1 303 ? 58.946 43.936 -62.515 1.00 75.00 303 LYS A CA 1
ATOM 2501 C C . LYS A 1 303 ? 60.007 43.794 -63.605 1.00 75.00 303 LYS A C 1
ATOM 2503 O O . LYS A 1 303 ? 60.850 44.681 -63.749 1.00 75.00 303 LYS A O 1
ATOM 2508 N N . ILE A 1 304 ? 59.987 42.706 -64.378 1.00 78.75 304 ILE A N 1
ATOM 2509 C CA . ILE A 1 304 ? 60.904 42.529 -65.515 1.00 78.75 304 ILE A CA 1
ATOM 2510 C C . ILE A 1 304 ? 60.663 43.606 -66.576 1.00 78.75 304 ILE A C 1
ATOM 2512 O O . ILE A 1 304 ? 61.626 44.166 -67.104 1.00 78.75 304 ILE A O 1
ATOM 2516 N N . SER A 1 305 ? 59.402 43.906 -66.882 1.00 75.12 305 SER A N 1
ATOM 2517 C CA . SER A 1 305 ? 59.032 44.903 -67.890 1.00 75.12 305 SER A CA 1
ATOM 2518 C C . SER A 1 305 ? 59.470 46.309 -67.477 1.00 75.12 305 SER A C 1
ATOM 2520 O O . SER A 1 305 ? 60.135 46.990 -68.256 1.00 75.12 305 SER A O 1
ATOM 2522 N N . ILE A 1 306 ? 59.226 46.693 -66.220 1.00 75.50 306 ILE A N 1
ATOM 2523 C CA . ILE A 1 306 ? 59.700 47.963 -65.647 1.00 75.50 306 ILE A CA 1
ATOM 2524 C C . ILE A 1 306 ? 61.231 48.046 -65.699 1.00 75.50 306 ILE A C 1
ATOM 2526 O O . ILE A 1 306 ? 61.788 49.060 -66.119 1.00 75.50 306 ILE A O 1
ATOM 2530 N N . ASN A 1 307 ? 61.938 46.971 -65.338 1.00 70.62 307 ASN A N 1
ATOM 2531 C CA . ASN A 1 307 ? 63.398 46.952 -65.421 1.00 70.62 307 ASN A CA 1
ATOM 2532 C C . ASN A 1 307 ? 63.895 47.100 -66.864 1.00 70.62 307 ASN A C 1
ATOM 2534 O O . ASN A 1 307 ? 64.840 47.852 -67.099 1.00 70.62 307 ASN A O 1
ATOM 2538 N N . LYS A 1 308 ? 63.259 46.455 -67.850 1.00 72.06 308 LYS A N 1
ATOM 2539 C CA . LYS A 1 308 ? 63.597 46.645 -69.272 1.00 72.06 308 LYS A CA 1
ATOM 2540 C C . LYS A 1 308 ? 63.371 48.087 -69.727 1.00 72.06 308 LYS A C 1
ATOM 2542 O O . LYS A 1 308 ? 64.236 48.633 -70.407 1.00 72.06 308 LYS A O 1
ATOM 2547 N N . GLU A 1 309 ? 62.278 48.729 -69.319 1.00 71.94 309 GLU A N 1
ATOM 2548 C CA . GLU A 1 309 ? 62.036 50.148 -69.617 1.00 71.94 309 GLU A CA 1
ATOM 2549 C C . GLU A 1 309 ? 63.095 51.067 -68.993 1.00 71.94 309 GLU A C 1
ATOM 2551 O O . GLU A 1 309 ? 63.589 51.973 -69.665 1.00 71.94 309 GLU A O 1
ATOM 2556 N N . ILE A 1 310 ? 63.504 50.809 -67.746 1.00 70.00 310 ILE A N 1
ATOM 2557 C CA . ILE A 1 310 ? 64.594 51.542 -67.080 1.00 70.00 310 ILE A CA 1
ATOM 2558 C C . ILE A 1 310 ? 65.921 51.326 -67.820 1.00 70.00 310 ILE A C 1
ATOM 2560 O O . ILE A 1 310 ? 66.661 52.280 -68.055 1.00 70.00 310 ILE A O 1
ATOM 2564 N N . THR A 1 311 ? 66.214 50.092 -68.236 1.00 64.19 311 THR A N 1
ATOM 2565 C CA . THR A 1 311 ? 67.451 49.761 -68.963 1.00 64.19 311 THR A CA 1
ATOM 2566 C C . THR A 1 311 ? 67.487 50.445 -70.333 1.00 64.19 311 THR A C 1
ATOM 2568 O O . THR A 1 311 ? 68.507 51.027 -70.697 1.00 64.19 311 THR A O 1
ATOM 2571 N N . ASN A 1 312 ? 66.361 50.468 -71.054 1.00 62.69 312 ASN A N 1
ATOM 2572 C CA . ASN A 1 312 ? 66.227 51.166 -72.335 1.00 62.69 312 ASN A CA 1
ATOM 2573 C C . ASN A 1 312 ? 66.327 52.694 -72.176 1.00 62.69 312 ASN A C 1
ATOM 2575 O O . ASN A 1 312 ? 66.992 53.347 -72.979 1.00 62.69 312 ASN A O 1
ATOM 2579 N N . LYS A 1 313 ? 65.745 53.275 -71.115 1.00 59.62 313 LYS A N 1
ATOM 2580 C CA . LYS A 1 313 ? 65.931 54.700 -70.774 1.00 59.62 313 LYS A CA 1
ATOM 2581 C C . LYS A 1 313 ? 67.391 55.037 -70.468 1.00 59.62 313 LYS A C 1
ATOM 2583 O O . LYS A 1 313 ? 67.886 56.065 -70.918 1.00 59.62 313 LYS A O 1
ATOM 2588 N N . ASN A 1 314 ? 68.094 54.167 -69.747 1.00 58.69 314 ASN A N 1
ATOM 2589 C CA . ASN A 1 314 ? 69.507 54.368 -69.428 1.00 58.69 314 ASN A CA 1
ATOM 2590 C C . ASN A 1 314 ? 70.418 54.205 -70.658 1.00 58.69 314 ASN A C 1
ATOM 2592 O O . ASN A 1 314 ? 71.442 54.876 -70.742 1.00 58.69 314 ASN A O 1
ATOM 2596 N N . GLN A 1 315 ? 70.045 53.371 -71.636 1.00 56.88 315 GLN A N 1
ATOM 2597 C CA . GLN A 1 315 ? 70.748 53.284 -72.922 1.00 56.88 315 GLN A CA 1
ATOM 2598 C C . GLN A 1 315 ? 70.528 54.525 -73.800 1.00 56.88 315 GLN A C 1
ATOM 2600 O O . GLN A 1 315 ? 71.474 54.984 -74.431 1.00 56.88 315 GLN A O 1
ATOM 2605 N N . LEU A 1 316 ? 69.326 55.109 -73.790 1.00 55.88 316 LEU A N 1
ATOM 2606 C CA . LEU A 1 316 ? 69.032 56.372 -74.483 1.00 55.88 316 LEU A CA 1
ATOM 2607 C C . LEU A 1 316 ? 69.770 57.574 -73.867 1.00 55.88 316 LEU A C 1
ATOM 2609 O O . LEU A 1 316 ? 70.202 58.453 -74.601 1.00 55.88 316 LEU A O 1
ATOM 2613 N N . ASN A 1 317 ? 69.990 57.583 -72.549 1.00 53.62 317 ASN A N 1
ATOM 2614 C CA . ASN A 1 317 ? 70.756 58.639 -71.871 1.00 53.62 317 ASN A CA 1
ATOM 2615 C C . ASN A 1 317 ? 72.286 58.511 -72.018 1.00 53.62 317 ASN A C 1
ATOM 2617 O O . ASN A 1 317 ? 72.993 59.465 -71.716 1.00 53.62 317 ASN A O 1
ATOM 2621 N N . ASN A 1 318 ? 72.803 57.366 -72.480 1.00 51.44 318 ASN A N 1
ATOM 2622 C CA . ASN A 1 318 ? 74.233 57.163 -72.769 1.00 51.44 318 ASN A CA 1
ATOM 2623 C C . ASN A 1 318 ? 74.590 57.401 -74.250 1.00 51.44 318 ASN A C 1
ATOM 2625 O O . ASN A 1 318 ? 75.740 57.209 -74.644 1.00 51.44 318 ASN A O 1
ATOM 2629 N N . ILE A 1 319 ? 73.617 57.811 -75.069 1.00 53.22 319 ILE A N 1
ATOM 2630 C CA . ILE A 1 319 ? 73.815 58.282 -76.443 1.00 53.22 319 ILE A CA 1
ATOM 2631 C C . ILE A 1 319 ? 73.361 59.748 -76.480 1.00 53.22 319 ILE A C 1
ATOM 2633 O O . ILE A 1 319 ? 72.295 60.084 -76.994 1.00 53.22 319 ILE A O 1
ATOM 2637 N N . SER A 1 320 ? 74.139 60.624 -75.848 1.00 39.78 320 SER A N 1
ATOM 2638 C CA . SER A 1 320 ? 74.099 62.085 -75.997 1.00 39.78 320 SER A CA 1
ATOM 2639 C C . SER A 1 320 ? 75.460 62.662 -75.650 1.00 39.78 320 SER A C 1
ATOM 2641 O O . SER A 1 320 ? 76.009 62.248 -74.604 1.00 39.78 320 SER A O 1
#

Organism: NCBI:txid158847

Sequence (320 aa):
MINTANNFDEAITYLKDSNNKYPNTLTEKMDSNSFNESMKTIEDKLNNLYEKIRITEDLNKYCKNYIIEQIRLKEKQFKEKLKIIENLRDQFSDVEYISYNVPFEASEDVIKDRDGSIIKNMIVEDTILKQSSVTIENIPLSTITFYNDSSCYYNNSQSNLIDNNASRSYYLLNEPQYNGITETYNILFNKNYFCNFIDISLVNCDIKQCLLILTDSSKIEVETNTYFNVKEIKGIELKINCNKYKYTNTSELNTNNDSYNELLNSSYLRKTNDILLKNIISNEEQVKSINELNKYNKEYEEKISINKEITNKNQLNNIS

pLDDT: mean 75.57, std 13.27, range [39.78, 95.75]